Protein AF-A0A534SLR7-F1 (afdb_monomer)

Structure (mmCIF, N/CA/C/O backbone):
data_AF-A0A534SLR7-F1
#
_entry.id   AF-A0A534SLR7-F1
#
loop_
_atom_site.group_PDB
_atom_site.id
_atom_site.type_symbol
_atom_site.label_atom_id
_atom_site.label_alt_id
_atom_site.label_comp_id
_atom_site.label_asym_id
_atom_site.label_entity_id
_atom_site.label_seq_id
_atom_site.pdbx_PDB_ins_code
_atom_site.Cartn_x
_atom_site.Cartn_y
_atom_site.Cartn_z
_atom_site.occupancy
_atom_site.B_iso_or_equiv
_atom_site.auth_seq_id
_atom_site.auth_comp_id
_atom_site.auth_asym_id
_atom_site.auth_atom_id
_atom_site.pdbx_PDB_model_num
ATOM 1 N N . MET A 1 1 ? 15.114 -25.914 -29.945 1.00 40.50 1 MET A N 1
ATOM 2 C CA . MET A 1 1 ? 15.030 -25.584 -28.505 1.00 40.50 1 MET A CA 1
ATOM 3 C C . MET A 1 1 ? 13.654 -25.005 -28.256 1.00 40.50 1 MET A C 1
ATOM 5 O O . MET A 1 1 ? 13.306 -24.048 -28.933 1.00 40.50 1 MET A O 1
ATOM 9 N N . ALA A 1 2 ? 12.855 -25.637 -27.399 1.00 37.91 2 ALA A N 1
ATOM 10 C CA . ALA A 1 2 ? 11.508 -25.168 -27.084 1.00 37.91 2 ALA A CA 1
ATOM 11 C C . ALA A 1 2 ? 11.594 -23.876 -26.255 1.00 37.91 2 ALA A C 1
ATOM 13 O O . ALA A 1 2 ? 12.346 -23.839 -25.282 1.00 37.91 2 ALA A O 1
ATOM 14 N N . ALA A 1 3 ? 10.867 -22.833 -26.665 1.00 37.78 3 ALA A N 1
ATOM 15 C CA . ALA A 1 3 ? 10.713 -21.610 -25.885 1.00 37.78 3 ALA A CA 1
ATOM 16 C C . ALA A 1 3 ? 10.050 -21.957 -24.545 1.00 37.78 3 ALA A C 1
ATOM 18 O O . ALA A 1 3 ? 9.046 -22.676 -24.516 1.00 37.78 3 ALA A O 1
ATOM 19 N N . THR A 1 4 ? 10.633 -21.506 -23.437 1.00 44.62 4 THR A N 1
ATOM 20 C CA . THR A 1 4 ? 9.980 -21.633 -22.129 1.00 44.62 4 THR A CA 1
ATOM 21 C C . THR A 1 4 ? 8.912 -20.548 -21.980 1.00 44.62 4 THR A C 1
ATOM 23 O O . THR A 1 4 ? 8.995 -19.536 -22.671 1.00 44.62 4 THR A O 1
ATOM 26 N N . PRO A 1 5 ? 7.918 -20.701 -21.083 1.00 48.41 5 PRO A N 1
ATOM 27 C CA . PRO A 1 5 ? 6.890 -19.675 -20.857 1.00 48.41 5 PRO A CA 1
ATOM 28 C C . PRO A 1 5 ? 7.450 -18.294 -20.470 1.00 48.41 5 PRO A C 1
ATOM 30 O O . PRO A 1 5 ? 6.737 -17.299 -20.550 1.00 48.41 5 PRO A O 1
ATOM 33 N N . ASP A 1 6 ? 8.716 -18.249 -20.041 1.00 52.91 6 ASP A N 1
ATOM 34 C CA . ASP A 1 6 ? 9.431 -17.044 -19.619 1.00 52.91 6 ASP A CA 1
ATOM 35 C C . ASP A 1 6 ? 10.130 -16.312 -20.784 1.00 52.91 6 ASP A C 1
ATOM 37 O O . ASP A 1 6 ? 10.627 -15.199 -20.594 1.00 52.91 6 ASP A O 1
ATOM 41 N N . ASP A 1 7 ? 10.200 -16.927 -21.971 1.00 62.06 7 ASP A N 1
ATOM 42 C CA . ASP A 1 7 ? 10.784 -16.322 -23.167 1.00 62.06 7 ASP A CA 1
ATOM 43 C C . ASP A 1 7 ? 9.690 -15.571 -23.939 1.00 62.06 7 ASP A C 1
ATOM 45 O O . ASP A 1 7 ? 8.644 -16.134 -24.267 1.00 62.06 7 ASP A O 1
ATOM 49 N N . GLY A 1 8 ? 9.909 -14.293 -24.251 1.00 77.12 8 GLY A N 1
ATOM 50 C CA . GLY A 1 8 ? 8.864 -13.503 -24.899 1.00 77.12 8 GLY A CA 1
ATOM 51 C C . GLY A 1 8 ? 9.300 -12.134 -25.399 1.00 77.12 8 GLY A C 1
ATOM 52 O O . GLY A 1 8 ? 10.283 -11.551 -24.942 1.00 77.12 8 GLY A O 1
ATOM 53 N N . THR A 1 9 ? 8.540 -11.607 -26.355 1.00 80.44 9 THR A N 1
ATOM 54 C CA . THR A 1 9 ? 8.629 -10.212 -26.793 1.00 80.44 9 THR A CA 1
ATOM 55 C C . THR A 1 9 ? 8.008 -9.296 -25.746 1.00 80.44 9 THR A C 1
ATOM 57 O O . THR A 1 9 ? 6.889 -9.533 -25.291 1.00 80.44 9 THR A O 1
ATOM 60 N N . LEU A 1 10 ? 8.724 -8.238 -25.380 1.00 80.06 10 LEU A N 1
ATOM 61 C CA . LEU A 1 10 ? 8.237 -7.197 -24.484 1.00 80.06 10 LEU A CA 1
ATOM 62 C C . LEU A 1 10 ? 7.675 -6.030 -25.299 1.00 80.06 10 LEU A C 1
ATOM 64 O O . LEU A 1 10 ? 8.140 -5.750 -26.405 1.00 80.06 10 LEU A O 1
ATOM 68 N N . VAL A 1 11 ? 6.707 -5.313 -24.725 1.00 79.69 11 VAL A N 1
ATOM 69 C CA . VAL A 1 11 ? 6.267 -4.026 -25.276 1.00 79.69 11 VAL A CA 1
ATOM 70 C C . VAL A 1 11 ? 7.448 -3.059 -25.226 1.00 79.69 11 VAL A C 1
ATOM 72 O O . VAL A 1 11 ? 8.026 -2.834 -24.163 1.00 79.69 11 VAL A O 1
ATOM 75 N N . ALA A 1 12 ? 7.808 -2.504 -26.380 1.00 79.44 12 ALA A N 1
ATOM 76 C CA . ALA A 1 12 ? 8.915 -1.572 -26.534 1.00 79.44 12 ALA A CA 1
ATOM 77 C C . ALA A 1 12 ? 8.423 -0.256 -27.168 1.00 79.44 12 ALA A C 1
ATOM 79 O O . ALA A 1 12 ? 7.435 -0.270 -27.907 1.00 79.44 12 ALA A O 1
ATOM 80 N N . PRO A 1 13 ? 9.089 0.882 -26.897 1.00 79.56 13 PRO A N 1
ATOM 81 C CA . PRO A 1 13 ? 8.815 2.141 -27.589 1.00 79.56 13 PRO A CA 1
ATOM 82 C C . PRO A 1 13 ? 8.983 2.021 -29.111 1.00 79.56 13 PRO A C 1
ATOM 84 O O . PRO A 1 13 ? 9.680 1.133 -29.603 1.00 79.56 13 PRO A O 1
ATOM 87 N N . ALA A 1 14 ? 8.388 2.949 -29.865 1.00 82.75 14 ALA A N 1
ATOM 88 C CA . ALA A 1 14 ? 8.537 2.991 -31.319 1.00 82.75 14 ALA A CA 1
ATOM 89 C C . ALA A 1 14 ? 10.020 3.071 -31.734 1.00 82.75 14 ALA A C 1
ATOM 91 O O . ALA A 1 14 ? 10.789 3.846 -31.169 1.00 82.75 14 ALA A O 1
ATOM 92 N N . GLY A 1 15 ? 10.414 2.265 -32.724 1.00 81.81 15 GLY A N 1
ATOM 93 C CA . GLY A 1 15 ? 11.813 2.143 -33.152 1.00 81.81 15 GLY A CA 1
ATOM 94 C C . GLY A 1 15 ? 12.656 1.188 -32.299 1.00 81.81 15 GLY A C 1
ATOM 95 O O . GLY A 1 15 ? 13.830 0.997 -32.600 1.00 81.81 15 GLY A O 1
ATOM 96 N N . CYS A 1 16 ? 12.078 0.548 -31.280 1.00 86.06 16 CYS A N 1
ATOM 97 C CA . CYS A 1 16 ? 12.742 -0.468 -30.472 1.00 86.06 16 CYS A CA 1
ATOM 98 C C . CYS A 1 16 ? 12.017 -1.814 -30.568 1.00 86.06 16 CYS A C 1
ATOM 100 O O . CYS A 1 16 ? 10.798 -1.883 -30.704 1.00 86.06 16 CYS A O 1
ATOM 102 N N . SER A 1 17 ? 12.774 -2.897 -30.428 1.00 87.94 17 SER A N 1
ATOM 103 C CA . SER A 1 17 ? 12.250 -4.226 -30.128 1.00 87.94 17 SER A CA 1
ATOM 104 C C . SER A 1 17 ? 12.925 -4.747 -28.868 1.00 87.94 17 SER A C 1
ATOM 106 O O . SER A 1 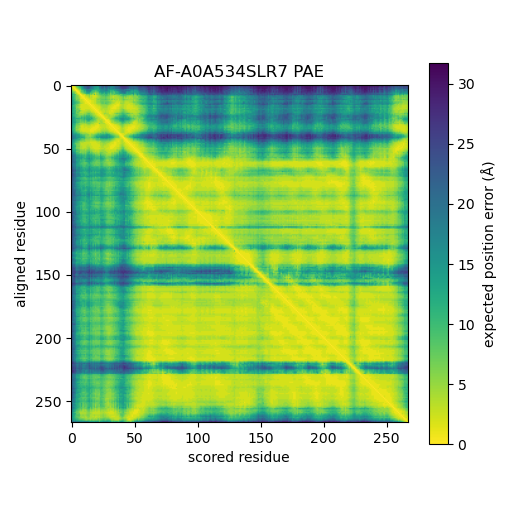17 ? 14.087 -4.435 -28.605 1.00 87.94 17 SER A O 1
ATOM 108 N N . ALA A 1 18 ? 12.185 -5.494 -28.056 1.00 88.94 18 ALA A N 1
ATOM 109 C CA . ALA A 1 18 ? 12.704 -6.041 -26.817 1.00 88.94 18 ALA A CA 1
ATOM 110 C C . ALA A 1 18 ? 12.272 -7.497 -26.657 1.00 88.94 18 ALA A C 1
ATOM 112 O O . ALA A 1 18 ? 11.108 -7.841 -26.862 1.00 88.94 18 ALA A O 1
ATOM 113 N N . THR A 1 19 ? 13.209 -8.350 -26.260 1.00 89.88 19 THR A N 1
ATOM 114 C CA . THR A 1 19 ? 12.952 -9.760 -25.948 1.00 89.88 19 THR A CA 1
ATOM 115 C C . THR A 1 19 ? 13.514 -10.090 -24.580 1.00 89.88 19 THR A C 1
ATOM 117 O O . THR A 1 19 ? 14.650 -9.719 -24.282 1.00 89.88 19 THR A O 1
ATOM 120 N N . ALA A 1 20 ? 12.757 -10.817 -23.770 1.00 88.50 20 ALA A N 1
ATOM 121 C CA . ALA A 1 20 ? 13.236 -11.417 -22.538 1.00 88.50 20 ALA A CA 1
ATOM 122 C C . ALA A 1 20 ? 13.510 -12.903 -22.764 1.00 88.50 20 ALA A C 1
ATOM 124 O O . ALA A 1 20 ? 12.743 -13.585 -23.442 1.00 88.50 20 ALA A O 1
ATOM 125 N N . ARG A 1 21 ? 14.601 -13.391 -22.178 1.00 87.94 21 ARG A N 1
ATOM 126 C CA . ARG A 1 21 ? 14.882 -14.819 -22.043 1.00 87.94 21 ARG A CA 1
ATOM 127 C C . ARG A 1 21 ? 15.467 -15.135 -20.681 1.00 87.94 21 ARG A C 1
ATOM 129 O O . ARG A 1 21 ? 16.023 -14.256 -20.012 1.00 87.94 21 ARG A O 1
ATOM 136 N N . ARG A 1 22 ? 15.425 -16.399 -20.276 1.00 84.00 22 ARG A N 1
ATOM 137 C CA . ARG A 1 22 ? 16.155 -16.834 -19.077 1.00 84.00 22 ARG A CA 1
ATOM 138 C C . ARG A 1 22 ? 17.680 -16.741 -19.316 1.00 84.00 22 ARG A C 1
ATOM 140 O O . ARG A 1 22 ? 18.168 -17.278 -20.312 1.00 84.00 22 ARG A O 1
ATOM 147 N N . PRO A 1 23 ? 18.458 -16.070 -18.443 1.00 81.94 23 PRO A N 1
ATOM 148 C CA . PRO A 1 23 ? 19.910 -16.029 -18.564 1.00 81.94 23 PRO A CA 1
ATOM 149 C C . PRO A 1 23 ? 20.526 -17.398 -18.227 1.00 81.94 23 PRO A C 1
ATOM 151 O O . PRO A 1 23 ? 19.944 -18.155 -17.445 1.00 81.94 23 PRO A O 1
ATOM 154 N N . PRO A 1 24 ? 21.726 -17.710 -18.748 1.00 77.94 24 PRO A N 1
ATOM 155 C CA . PRO A 1 24 ? 22.469 -18.897 -18.340 1.00 77.94 24 PRO A CA 1
ATOM 156 C C . PRO A 1 24 ? 22.809 -18.864 -16.840 1.00 77.94 24 PRO A C 1
ATOM 158 O O . PRO A 1 24 ? 23.102 -17.801 -16.288 1.00 77.94 24 PRO A O 1
ATOM 161 N N . GLY A 1 25 ? 22.837 -20.033 -16.197 1.00 77.31 25 GLY A N 1
ATOM 162 C CA . GLY A 1 25 ? 23.243 -20.195 -14.796 1.00 77.31 25 GLY A CA 1
ATOM 163 C C . GLY A 1 25 ? 22.112 -20.644 -13.869 1.00 77.31 25 GLY A C 1
ATOM 164 O O . GLY A 1 25 ? 21.071 -21.127 -14.311 1.00 77.31 25 GLY A O 1
ATOM 165 N N . ALA A 1 26 ? 22.343 -20.526 -12.558 1.00 73.50 26 ALA A N 1
ATOM 166 C CA . ALA A 1 26 ? 21.387 -20.962 -11.543 1.00 73.50 26 ALA A CA 1
ATOM 167 C C . ALA A 1 26 ? 20.058 -20.192 -11.641 1.00 73.50 26 ALA A C 1
ATOM 169 O O . ALA A 1 26 ? 20.047 -18.962 -11.732 1.00 73.50 26 ALA A O 1
ATOM 170 N N . ALA A 1 27 ? 18.941 -20.925 -11.551 1.00 67.94 27 ALA A N 1
ATOM 171 C CA . ALA A 1 27 ? 17.584 -20.373 -11.615 1.00 67.94 27 ALA A CA 1
ATOM 172 C C . ALA A 1 27 ? 17.254 -19.423 -10.446 1.00 67.94 27 ALA A C 1
ATOM 174 O O . ALA A 1 27 ? 16.318 -18.629 -10.530 1.00 67.94 27 ALA A O 1
ATOM 175 N N . THR A 1 28 ? 18.031 -19.491 -9.364 1.00 70.88 28 THR A N 1
ATOM 176 C CA . THR A 1 28 ? 17.901 -18.655 -8.174 1.00 70.88 28 THR A CA 1
ATOM 177 C C . THR A 1 28 ? 19.147 -17.779 -7.964 1.00 70.88 28 THR A C 1
ATOM 179 O O . THR A 1 28 ? 20.274 -18.259 -8.094 1.00 70.88 28 THR A O 1
ATOM 182 N N . PRO A 1 29 ? 18.975 -16.481 -7.642 1.00 70.31 29 PRO A N 1
ATOM 183 C CA . PRO A 1 29 ? 17.718 -15.732 -7.705 1.00 70.31 29 PRO A CA 1
ATOM 184 C C . PRO A 1 29 ? 17.203 -15.620 -9.148 1.00 70.31 29 PRO A C 1
ATOM 186 O O . PRO A 1 29 ? 18.000 -15.580 -10.092 1.00 70.31 29 PRO A O 1
ATOM 189 N N . ALA A 1 30 ? 15.875 -15.556 -9.292 1.00 77.06 30 ALA A N 1
ATOM 190 C CA . ALA A 1 30 ? 15.213 -15.419 -10.585 1.00 77.06 30 ALA A CA 1
ATOM 191 C C . ALA A 1 30 ? 15.703 -14.155 -11.303 1.00 77.06 30 ALA A C 1
ATOM 193 O O . ALA A 1 30 ? 15.690 -13.055 -10.738 1.00 77.06 30 ALA A O 1
ATOM 194 N N . ARG A 1 31 ? 16.154 -14.334 -12.544 1.00 84.25 31 ARG A N 1
ATOM 195 C CA . ARG A 1 31 ? 16.739 -13.296 -13.394 1.00 84.25 31 ARG A CA 1
ATOM 196 C C . ARG A 1 31 ? 16.220 -13.450 -14.819 1.00 84.25 31 ARG A C 1
ATOM 198 O O . ARG A 1 31 ? 15.913 -14.561 -15.244 1.00 84.25 31 ARG A O 1
ATOM 205 N N . LEU A 1 32 ? 16.165 -12.343 -15.544 1.00 86.25 32 LEU A N 1
ATOM 206 C CA . LEU A 1 32 ? 15.839 -12.276 -16.964 1.00 86.25 32 LEU A CA 1
ATOM 207 C C . LEU A 1 32 ? 16.965 -11.551 -17.694 1.00 86.25 32 LEU A C 1
ATOM 209 O O . LEU A 1 32 ? 17.473 -10.542 -17.208 1.00 86.25 32 LEU A O 1
ATOM 213 N N . LEU A 1 33 ? 17.354 -12.071 -18.852 1.00 88.06 33 LEU A N 1
ATOM 214 C CA . LEU A 1 33 ? 18.179 -11.359 -19.813 1.00 88.06 33 LEU A CA 1
ATOM 215 C C . LEU A 1 33 ? 17.244 -10.688 -20.808 1.00 88.06 33 LEU A C 1
ATOM 217 O O . LEU A 1 33 ? 16.545 -11.363 -21.561 1.00 88.06 33 LEU A O 1
ATOM 221 N N . VAL A 1 34 ? 17.233 -9.364 -20.789 1.00 89.62 34 VAL A N 1
ATOM 222 C CA . VAL A 1 34 ? 16.480 -8.548 -21.731 1.00 89.62 34 VAL A CA 1
ATOM 223 C C . VAL A 1 34 ? 17.440 -8.061 -22.802 1.00 89.62 34 VAL A C 1
ATOM 225 O O . VAL A 1 34 ? 18.435 -7.407 -22.499 1.00 89.62 34 VAL A O 1
ATOM 228 N N . THR A 1 35 ? 17.148 -8.386 -24.052 1.00 89.94 35 THR A N 1
ATOM 229 C CA . THR A 1 35 ? 17.812 -7.795 -25.212 1.00 89.94 35 THR A CA 1
ATOM 230 C C . THR A 1 35 ? 16.910 -6.703 -25.763 1.00 89.94 35 THR A C 1
ATOM 232 O O . THR A 1 35 ? 15.727 -6.955 -25.982 1.00 89.94 35 THR A O 1
ATOM 235 N N . VAL A 1 36 ? 17.462 -5.509 -25.967 1.00 89.06 36 VAL A N 1
ATOM 236 C CA . VAL A 1 36 ? 16.786 -4.388 -26.623 1.00 89.06 36 VAL A CA 1
ATOM 237 C C . VAL A 1 36 ? 17.569 -4.026 -27.875 1.00 89.06 36 VAL A C 1
ATOM 239 O O . VAL A 1 36 ? 18.741 -3.665 -27.782 1.00 89.06 36 VAL A O 1
ATOM 242 N N . ASP A 1 37 ? 16.915 -4.101 -29.026 1.00 89.00 37 ASP A N 1
ATOM 243 C CA . ASP A 1 37 ? 17.438 -3.620 -30.300 1.00 89.00 37 ASP A CA 1
ATOM 244 C C . ASP A 1 37 ? 16.705 -2.325 -30.658 1.00 89.00 37 ASP A C 1
ATOM 246 O O . ASP A 1 37 ? 15.487 -2.324 -30.848 1.00 89.00 37 ASP A O 1
ATOM 250 N N . ALA A 1 38 ? 17.440 -1.219 -30.731 1.00 86.31 38 ALA A N 1
ATOM 251 C CA . ALA A 1 38 ? 16.924 0.095 -31.089 1.00 86.31 38 ALA A CA 1
ATOM 252 C C . ALA A 1 38 ? 17.431 0.505 -32.477 1.00 86.31 38 ALA A C 1
ATOM 254 O O . ALA A 1 38 ? 18.630 0.454 -32.759 1.00 86.31 38 ALA A O 1
ATOM 255 N N . ALA A 1 39 ? 16.514 0.946 -33.332 1.00 81.50 39 ALA A N 1
ATOM 256 C CA . ALA A 1 39 ? 16.781 1.521 -34.639 1.00 81.50 39 ALA A CA 1
ATOM 257 C C . ALA A 1 39 ? 16.064 2.875 -34.740 1.00 81.50 39 ALA A C 1
ATOM 259 O O . ALA A 1 39 ? 14.854 2.941 -34.954 1.00 81.50 39 ALA A O 1
ATOM 260 N N . ALA A 1 40 ? 16.815 3.966 -34.579 1.00 72.31 40 ALA A N 1
ATOM 261 C CA . ALA A 1 40 ? 16.286 5.327 -34.631 1.00 72.31 40 ALA A CA 1
ATOM 262 C C . ALA A 1 40 ? 17.294 6.287 -35.280 1.00 72.31 40 ALA A C 1
ATOM 264 O O . ALA A 1 40 ? 18.502 6.131 -35.114 1.00 72.31 40 ALA A O 1
ATOM 265 N N . ALA A 1 41 ? 16.789 7.276 -36.028 1.00 65.75 41 ALA A N 1
ATOM 266 C CA . ALA A 1 41 ? 17.571 8.365 -36.635 1.00 65.75 41 ALA A CA 1
ATOM 267 C C . ALA A 1 41 ? 18.830 7.922 -37.424 1.00 65.75 41 ALA A C 1
ATOM 269 O O . ALA A 1 41 ? 19.848 8.606 -37.418 1.00 65.75 41 ALA A O 1
ATOM 270 N N . GLY A 1 42 ? 18.773 6.767 -38.099 1.00 70.62 42 GLY A N 1
ATOM 271 C CA . GLY A 1 42 ? 19.887 6.226 -38.893 1.00 70.62 42 GLY A CA 1
ATOM 272 C C . GLY A 1 42 ? 20.930 5.422 -38.103 1.00 70.62 42 GLY A C 1
ATOM 273 O O . GLY A 1 42 ? 21.832 4.854 -38.713 1.00 70.62 42 GLY A O 1
ATOM 274 N N . GLY A 1 43 ? 20.794 5.319 -36.777 1.00 74.75 43 GLY A N 1
ATOM 275 C CA . GLY A 1 43 ? 21.630 4.480 -35.918 1.00 74.75 43 GLY A CA 1
ATOM 276 C C . GLY A 1 43 ? 20.963 3.153 -35.550 1.00 74.75 43 GLY A C 1
ATOM 277 O O . GLY A 1 43 ? 19.736 3.055 -35.477 1.00 74.75 43 GLY A O 1
ATOM 278 N N . ARG A 1 44 ? 21.785 2.131 -35.291 1.00 84.81 44 ARG A N 1
ATOM 279 C CA . ARG A 1 44 ? 21.381 0.882 -34.631 1.00 84.81 44 ARG A CA 1
ATOM 280 C C . ARG A 1 44 ? 22.164 0.759 -33.333 1.00 84.81 44 ARG A C 1
ATOM 282 O O . ARG A 1 44 ? 23.330 1.129 -33.304 1.00 84.81 44 ARG A O 1
ATOM 289 N N . ARG A 1 45 ? 21.495 0.305 -32.280 1.00 87.31 45 ARG A N 1
ATOM 290 C CA . ARG A 1 45 ? 22.075 0.048 -30.962 1.00 87.31 45 ARG A CA 1
ATOM 291 C C . ARG A 1 45 ? 21.480 -1.234 -30.423 1.00 87.31 45 ARG A C 1
ATOM 293 O O . ARG A 1 45 ? 20.262 -1.413 -30.484 1.00 87.31 45 ARG A O 1
ATOM 300 N N . ARG A 1 46 ? 22.318 -2.074 -29.828 1.00 89.31 46 ARG A N 1
ATOM 301 C CA . ARG A 1 46 ? 21.863 -3.259 -29.107 1.00 89.31 46 ARG A CA 1
ATOM 302 C C . ARG A 1 46 ? 22.331 -3.227 -27.663 1.00 89.31 46 ARG A C 1
ATOM 304 O O . ARG A 1 46 ? 23.516 -3.068 -27.386 1.00 89.31 46 ARG A O 1
ATOM 311 N N . LEU A 1 47 ? 21.393 -3.426 -26.746 1.00 89.94 47 LEU A N 1
ATOM 312 C CA . LEU A 1 47 ? 21.649 -3.522 -25.315 1.00 89.94 47 LEU A CA 1
ATOM 313 C C . LEU A 1 47 ? 21.260 -4.907 -24.808 1.00 89.94 47 LEU A C 1
ATOM 315 O O . LEU A 1 47 ? 20.212 -5.447 -25.161 1.00 89.94 47 LEU A O 1
ATOM 319 N N . GLU A 1 48 ? 22.082 -5.456 -23.926 1.00 90.81 48 GLU A N 1
ATOM 320 C CA . GLU A 1 48 ? 21.737 -6.609 -23.104 1.00 90.81 48 GLU A CA 1
ATOM 321 C C . GLU A 1 48 ? 21.710 -6.196 -21.634 1.00 90.81 48 GLU A C 1
ATOM 323 O O . GLU A 1 48 ? 22.672 -5.646 -21.104 1.00 90.81 48 GLU A O 1
ATOM 328 N N . ALA A 1 49 ? 20.596 -6.462 -20.965 1.00 89.25 49 ALA A N 1
ATOM 329 C CA . ALA A 1 49 ? 20.361 -6.100 -19.579 1.00 89.25 49 ALA A CA 1
ATOM 330 C C . ALA A 1 49 ? 20.003 -7.338 -18.759 1.00 89.25 49 ALA A C 1
ATOM 332 O O . ALA A 1 49 ? 19.139 -8.124 -19.144 1.00 89.25 49 ALA A O 1
ATOM 333 N N . ILE A 1 50 ? 20.628 -7.493 -17.595 1.00 88.62 50 ILE A N 1
ATOM 334 C CA . ILE A 1 50 ? 20.220 -8.498 -16.615 1.00 88.62 50 ILE A CA 1
ATOM 335 C C . ILE A 1 50 ? 19.261 -7.827 -15.642 1.00 88.62 50 ILE A C 1
ATOM 337 O O . ILE A 1 50 ? 19.644 -6.927 -14.897 1.00 88.62 50 ILE A O 1
ATOM 341 N N . VAL A 1 51 ? 18.019 -8.294 -15.622 1.00 87.50 51 VAL A N 1
ATOM 342 C CA . VAL A 1 51 ? 16.983 -7.848 -14.692 1.00 87.50 51 VAL A CA 1
ATOM 343 C C . VAL A 1 51 ? 16.802 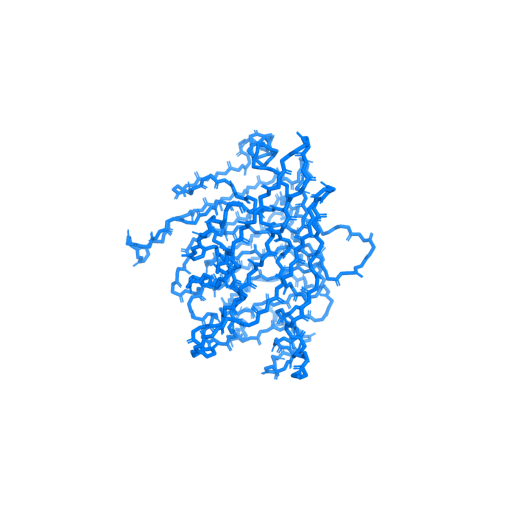-8.914 -13.620 1.00 87.50 51 VAL A C 1
ATOM 345 O O . VAL A 1 51 ? 16.543 -10.077 -13.919 1.00 87.50 51 VAL A O 1
ATOM 348 N N . GLY A 1 52 ? 16.958 -8.528 -12.359 1.00 85.00 52 GLY A N 1
ATOM 349 C CA . GLY A 1 52 ? 16.714 -9.378 -11.197 1.00 85.00 52 GLY A CA 1
ATOM 350 C C . GLY A 1 52 ? 15.566 -8.859 -10.347 1.00 85.00 52 GLY A C 1
ATOM 351 O O . GLY A 1 52 ? 14.782 -8.016 -10.776 1.00 85.00 52 GLY A O 1
ATOM 352 N N . ARG A 1 53 ? 15.479 -9.352 -9.113 1.00 83.62 53 ARG A N 1
ATOM 353 C CA . ARG A 1 53 ? 14.516 -8.890 -8.109 1.00 83.62 53 ARG A CA 1
ATOM 354 C C . ARG A 1 53 ? 15.243 -8.192 -6.964 1.00 83.62 53 ARG A C 1
ATOM 356 O O . ARG A 1 53 ? 16.321 -8.633 -6.567 1.00 83.62 53 ARG A O 1
ATOM 363 N N . SER A 1 54 ? 14.654 -7.119 -6.438 1.00 80.69 54 SER A N 1
ATOM 364 C CA . SER A 1 54 ? 15.143 -6.453 -5.231 1.00 80.69 54 SER A CA 1
ATOM 365 C C . SER A 1 54 ? 15.238 -7.449 -4.075 1.00 80.69 54 SER A C 1
ATOM 367 O O . SER A 1 54 ? 14.409 -8.351 -3.951 1.00 80.69 54 SER A O 1
ATOM 369 N N . ARG A 1 55 ? 16.246 -7.283 -3.211 1.00 76.06 55 ARG A N 1
ATOM 370 C CA . ARG A 1 55 ? 16.337 -8.069 -1.970 1.00 76.06 55 ARG A CA 1
ATOM 371 C C . ARG A 1 55 ? 15.245 -7.663 -0.984 1.00 76.06 55 ARG A C 1
ATOM 373 O O . ARG A 1 55 ? 14.625 -8.539 -0.393 1.00 76.06 55 ARG A O 1
ATOM 380 N N . ALA A 1 56 ? 15.004 -6.355 -0.867 1.00 75.81 56 ALA A N 1
ATOM 381 C CA . ALA A 1 56 ? 13.958 -5.806 -0.019 1.00 75.81 56 ALA A CA 1
ATOM 382 C C . ALA A 1 56 ? 12.570 -6.278 -0.499 1.00 75.81 56 ALA A C 1
ATOM 384 O O . ALA A 1 56 ? 12.291 -6.182 -1.707 1.00 75.81 56 ALA A O 1
ATOM 385 N N . PRO A 1 57 ? 11.736 -6.807 0.413 1.00 80.94 57 PRO A N 1
ATOM 386 C CA . PRO A 1 57 ? 10.371 -7.199 0.109 1.00 80.94 57 PRO A CA 1
ATOM 387 C C . PRO A 1 57 ? 9.472 -5.974 -0.099 1.00 80.94 57 PRO A C 1
ATOM 389 O O . PRO A 1 57 ? 9.644 -4.938 0.537 1.00 80.94 57 PRO A O 1
ATOM 392 N N . GLY A 1 58 ? 8.484 -6.102 -0.983 1.00 81.31 58 GLY A N 1
ATOM 393 C CA . GLY A 1 58 ? 7.447 -5.096 -1.182 1.00 81.31 58 GLY A CA 1
ATOM 394 C C . GLY A 1 58 ? 7.890 -3.831 -1.924 1.00 81.31 58 GLY A C 1
ATOM 395 O O . GLY A 1 58 ? 8.852 -3.801 -2.698 1.00 81.31 58 GLY A O 1
ATOM 396 N N . VAL A 1 59 ? 7.100 -2.778 -1.724 1.00 85.12 59 VAL A N 1
ATOM 397 C CA . VAL A 1 59 ? 7.359 -1.416 -2.194 1.00 85.12 59 VAL A CA 1
ATOM 398 C C . VAL A 1 59 ? 8.057 -0.660 -1.058 1.00 85.12 59 VAL A C 1
ATOM 400 O O . VAL A 1 59 ? 7.536 -0.691 0.051 1.00 85.12 59 VAL A O 1
ATOM 403 N N . PRO A 1 60 ? 9.193 0.024 -1.299 1.00 87.81 60 PRO A N 1
ATOM 404 C CA . PRO A 1 60 ? 9.917 0.761 -0.265 1.00 87.81 60 PRO A CA 1
ATOM 405 C C . PRO A 1 60 ? 9.241 2.108 0.069 1.00 87.81 60 PRO A C 1
ATOM 407 O O . PRO A 1 60 ? 9.868 3.162 -0.001 1.00 87.81 60 PRO A O 1
ATOM 410 N N . ALA A 1 61 ? 7.950 2.073 0.396 1.00 92.19 61 ALA A N 1
ATOM 411 C CA . ALA A 1 61 ? 7.171 3.223 0.835 1.00 92.19 61 ALA A CA 1
ATOM 412 C C . ALA A 1 61 ? 6.149 2.807 1.898 1.00 92.19 61 ALA A C 1
ATOM 414 O O . ALA A 1 61 ? 5.673 1.669 1.886 1.00 92.19 61 ALA A O 1
ATOM 415 N N . LEU A 1 62 ? 5.810 3.739 2.787 1.00 94.56 62 LEU A N 1
ATOM 416 C CA . LEU A 1 62 ? 4.827 3.536 3.852 1.00 94.56 62 LEU A CA 1
ATOM 417 C C . LEU A 1 62 ? 3.404 3.504 3.313 1.00 94.56 62 LEU A C 1
ATOM 419 O O . LEU A 1 62 ? 2.637 2.608 3.658 1.00 94.56 62 LEU A O 1
ATOM 423 N N . LEU A 1 63 ? 3.075 4.449 2.435 1.00 94.12 63 LEU A N 1
ATOM 424 C CA . LEU A 1 63 ? 1.825 4.476 1.694 1.00 94.12 63 LEU A CA 1
ATOM 425 C C . LEU A 1 63 ? 2.095 4.122 0.235 1.00 94.12 63 LEU A C 1
ATOM 427 O O . LEU A 1 63 ? 2.929 4.739 -0.430 1.00 94.12 63 LEU A O 1
ATOM 431 N N . TRP A 1 64 ? 1.365 3.146 -0.289 1.00 92.81 64 TRP A N 1
ATOM 432 C CA . TRP A 1 64 ? 1.340 2.878 -1.719 1.00 92.81 64 TRP A CA 1
ATOM 433 C C . TRP A 1 64 ? -0.068 3.073 -2.275 1.00 92.81 64 TRP A C 1
ATOM 435 O O . TRP A 1 64 ? -1.023 2.528 -1.725 1.00 92.81 64 TRP A O 1
ATOM 445 N N . LEU A 1 65 ? -0.181 3.816 -3.378 1.00 90.06 65 LEU A N 1
ATOM 446 C CA . LEU A 1 65 ? -1.434 4.099 -4.070 1.00 90.06 65 LEU A CA 1
ATOM 447 C C . LEU A 1 65 ? -1.407 3.526 -5.492 1.00 90.06 65 LEU A C 1
ATOM 449 O O . LEU A 1 65 ? -0.468 3.741 -6.256 1.00 90.06 65 LEU A O 1
ATOM 453 N N . GLY A 1 66 ? -2.473 2.826 -5.877 1.00 85.50 66 GLY A N 1
ATOM 454 C CA . GLY A 1 66 ? -2.637 2.234 -7.208 1.00 85.50 66 GLY A CA 1
ATOM 455 C C . GLY A 1 66 ? -3.014 3.201 -8.314 1.00 85.50 66 GLY A C 1
ATOM 456 O O . GLY A 1 66 ? -3.050 2.797 -9.472 1.00 85.50 66 GLY A O 1
ATOM 457 N N . GLY A 1 67 ? -3.255 4.459 -7.971 1.00 81.38 67 GLY A N 1
ATOM 458 C CA . GLY A 1 67 ? -3.511 5.552 -8.895 1.00 81.38 67 GLY A CA 1
ATOM 459 C C . GLY A 1 67 ? -2.932 6.853 -8.351 1.00 81.38 67 GLY A C 1
ATOM 460 O O . GLY A 1 67 ? -2.342 6.875 -7.269 1.00 81.38 67 GLY A O 1
ATOM 461 N N . ALA A 1 68 ? -3.097 7.933 -9.111 1.00 79.81 68 ALA A N 1
ATOM 462 C CA . ALA A 1 68 ? -2.784 9.264 -8.612 1.00 79.81 68 ALA A CA 1
ATOM 463 C C . ALA A 1 68 ? -3.751 9.624 -7.466 1.00 79.81 68 ALA A C 1
ATOM 465 O O . ALA A 1 68 ? -4.955 9.382 -7.609 1.00 79.81 68 ALA A O 1
ATOM 466 N N . PRO A 1 69 ? -3.258 10.172 -6.342 1.00 81.69 69 PRO A N 1
ATOM 467 C CA . PRO A 1 69 ? -4.133 10.663 -5.287 1.00 81.69 69 PRO A CA 1
ATOM 468 C C . PRO A 1 69 ? -4.978 11.842 -5.788 1.00 81.69 69 PRO A C 1
ATOM 470 O O . PRO A 1 69 ? -4.523 12.650 -6.598 1.00 81.69 69 PRO A O 1
ATOM 473 N N . ALA A 1 70 ? -6.216 11.936 -5.302 1.00 84.88 70 ALA A N 1
ATOM 474 C CA . ALA A 1 70 ? -7.081 13.081 -5.562 1.00 84.88 70 ALA A CA 1
ATOM 475 C C . ALA A 1 70 ? -6.827 14.184 -4.523 1.00 84.88 70 ALA A C 1
ATOM 477 O O . ALA A 1 70 ? -6.584 13.898 -3.350 1.00 84.88 70 ALA A O 1
ATOM 478 N N . ALA A 1 71 ? -6.895 15.442 -4.960 1.00 86.44 71 ALA A N 1
ATOM 479 C CA . ALA A 1 71 ? -6.730 16.595 -4.080 1.00 86.44 71 ALA A CA 1
ATOM 480 C C . ALA A 1 71 ? -7.903 16.735 -3.097 1.00 86.44 71 ALA A C 1
ATOM 482 O O . ALA A 1 71 ? -9.050 16.454 -3.456 1.00 86.44 71 ALA A O 1
ATOM 483 N N . GLY A 1 72 ? -7.613 17.223 -1.890 1.00 86.62 72 GLY A N 1
ATOM 484 C CA . GLY A 1 72 ? -8.613 17.502 -0.858 1.00 86.62 72 GLY A CA 1
ATOM 485 C C . GLY A 1 72 ? -9.192 16.234 -0.240 1.00 86.62 72 GLY A C 1
ATOM 486 O O . GLY A 1 72 ? -10.350 16.217 0.174 1.00 86.62 72 GLY A O 1
ATOM 487 N N . THR A 1 73 ? -8.414 15.153 -0.234 1.00 90.75 73 THR A N 1
ATOM 488 C CA . THR A 1 73 ? -8.834 13.869 0.334 1.00 90.75 73 THR A CA 1
ATOM 489 C C . THR A 1 73 ? -8.435 13.705 1.797 1.00 90.75 73 THR A C 1
ATOM 491 O O . THR A 1 73 ? -8.952 12.805 2.466 1.00 90.75 73 THR A O 1
ATOM 494 N N . ILE A 1 74 ? -7.553 14.567 2.311 1.00 94.81 74 ILE A N 1
ATOM 495 C CA . ILE A 1 74 ? -7.110 14.573 3.703 1.00 94.81 74 ILE A CA 1
ATOM 496 C C . ILE A 1 74 ? -7.667 15.830 4.387 1.00 94.81 74 ILE A C 1
ATOM 498 O O . ILE A 1 74 ? -7.060 16.894 4.362 1.00 94.81 74 ILE A O 1
ATOM 502 N N . ALA A 1 75 ? -8.837 15.709 5.014 1.00 94.81 75 ALA A N 1
ATOM 503 C CA . ALA A 1 75 ? -9.423 16.770 5.840 1.00 94.81 75 ALA A CA 1
ATOM 504 C C . ALA A 1 75 ? -8.983 16.682 7.316 1.00 94.81 75 ALA A C 1
ATOM 506 O O . ALA A 1 75 ? -9.004 17.674 8.045 1.00 94.81 75 ALA A O 1
ATOM 507 N N . GLY A 1 76 ? -8.596 15.486 7.761 1.00 96.44 76 GLY A N 1
ATOM 508 C CA . GLY A 1 76 ? -8.100 15.181 9.097 1.00 96.44 76 GLY A CA 1
ATOM 509 C C . GLY A 1 76 ? -6.580 15.310 9.200 1.00 96.44 76 GLY A C 1
ATOM 510 O O . GLY A 1 76 ? -6.005 16.332 8.829 1.00 96.44 76 GLY A O 1
ATOM 511 N N . THR A 1 77 ? -5.912 14.284 9.730 1.00 97.56 77 THR A N 1
ATOM 512 C CA . THR A 1 77 ? -4.445 14.257 9.864 1.00 97.56 77 THR A CA 1
ATOM 513 C C . THR A 1 77 ? -3.859 12.973 9.295 1.00 97.56 77 THR A C 1
ATOM 515 O O . THR A 1 77 ? -4.297 11.878 9.647 1.00 97.56 77 THR A O 1
ATOM 518 N N . LEU A 1 78 ? -2.826 13.115 8.471 1.00 97.38 78 LEU A N 1
ATOM 519 C CA . LEU A 1 78 ? -1.975 12.043 7.974 1.00 97.38 78 LEU A CA 1
ATOM 520 C C . LEU A 1 78 ? -0.547 12.269 8.479 1.00 97.38 78 LEU A C 1
ATOM 522 O O . LEU A 1 78 ? 0.107 13.231 8.098 1.00 97.38 78 LEU A O 1
ATOM 526 N N . ASP A 1 79 ? -0.062 11.368 9.320 1.00 97.44 79 ASP A N 1
ATOM 527 C CA . ASP A 1 79 ? 1.295 11.387 9.861 1.00 97.44 79 ASP A CA 1
ATOM 528 C C . ASP A 1 79 ? 2.083 10.183 9.336 1.00 97.44 79 ASP A C 1
ATOM 530 O O . ASP A 1 79 ? 1.617 9.042 9.414 1.00 97.44 79 ASP A O 1
ATOM 534 N N . VAL A 1 80 ? 3.255 10.430 8.757 1.00 96.62 80 VAL A N 1
ATOM 535 C CA . VAL A 1 80 ? 4.051 9.430 8.040 1.00 96.62 80 VAL A CA 1
ATOM 536 C C . VAL A 1 80 ? 5.507 9.501 8.494 1.00 96.62 80 VAL A C 1
ATOM 538 O O . VAL A 1 80 ? 6.242 10.419 8.140 1.00 96.62 80 VAL A O 1
ATOM 541 N N . ASP A 1 81 ? 5.945 8.499 9.250 1.00 96.81 81 ASP A N 1
ATOM 542 C CA . ASP A 1 81 ? 7.289 8.401 9.822 1.00 96.81 81 ASP A CA 1
ATOM 543 C C . ASP A 1 81 ? 8.094 7.296 9.132 1.00 96.81 81 ASP A C 1
ATOM 545 O O . ASP A 1 81 ? 7.910 6.099 9.382 1.00 96.81 81 ASP A O 1
ATOM 549 N N . GLY A 1 82 ? 8.991 7.726 8.247 1.00 95.12 82 GLY A N 1
ATOM 550 C CA . GLY A 1 82 ? 9.905 6.898 7.465 1.00 95.12 82 GLY A CA 1
ATOM 551 C C . GLY A 1 82 ? 11.097 6.372 8.245 1.00 95.12 82 GLY A C 1
ATOM 552 O O . GLY A 1 82 ? 12.004 5.847 7.614 1.00 95.12 82 GLY A O 1
ATOM 553 N N . THR A 1 83 ? 11.143 6.525 9.568 1.00 94.69 83 THR A N 1
ATOM 554 C CA . THR A 1 83 ? 12.227 5.994 10.396 1.00 94.69 83 THR A CA 1
ATOM 555 C C . THR A 1 83 ? 11.767 4.778 11.185 1.00 94.69 83 THR A C 1
ATOM 557 O O . THR A 1 83 ? 10.651 4.725 11.701 1.00 94.69 83 THR A O 1
ATOM 560 N N . ASP A 1 84 ? 12.632 3.769 11.279 1.00 93.00 84 ASP A N 1
ATOM 561 C CA . ASP A 1 84 ? 12.374 2.627 12.149 1.00 93.00 84 ASP A CA 1
ATOM 562 C C . ASP A 1 84 ? 12.879 2.941 13.560 1.00 93.00 84 ASP A C 1
ATOM 564 O O . ASP A 1 84 ? 14.083 2.982 13.819 1.00 93.00 84 ASP A O 1
ATOM 568 N N . ALA A 1 85 ? 11.945 3.154 14.487 1.00 90.50 85 ALA A N 1
ATOM 569 C CA . ALA A 1 85 ? 12.272 3.462 15.876 1.00 90.50 85 ALA A CA 1
ATOM 570 C C . ALA A 1 85 ? 12.993 2.309 16.605 1.00 90.50 85 ALA A C 1
ATOM 572 O O . ALA A 1 85 ? 13.652 2.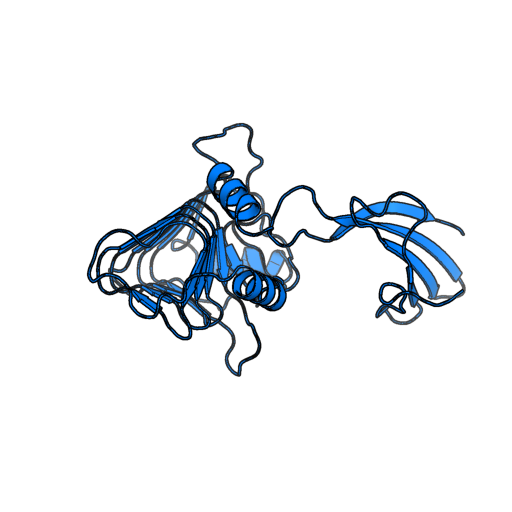550 17.617 1.00 90.50 85 ALA A O 1
ATOM 573 N N . ALA A 1 86 ? 12.862 1.070 16.120 1.00 92.69 86 ALA A N 1
ATOM 574 C CA . ALA A 1 86 ? 13.494 -0.115 16.695 1.00 92.69 86 ALA A CA 1
ATOM 575 C C . ALA A 1 86 ? 14.815 -0.496 15.998 1.00 92.69 86 ALA A C 1
ATOM 577 O O . ALA A 1 86 ? 15.620 -1.218 16.587 1.00 92.69 86 ALA A O 1
ATOM 578 N N . ASP A 1 87 ? 15.059 -0.016 14.773 1.00 89.50 87 ASP A N 1
ATOM 579 C CA . ASP A 1 87 ? 16.283 -0.261 14.002 1.00 89.50 87 ASP A CA 1
ATOM 580 C C . ASP A 1 87 ? 16.796 1.027 13.340 1.00 89.50 87 ASP A C 1
ATOM 582 O O . ASP A 1 87 ? 16.511 1.315 12.179 1.00 89.50 87 ASP A O 1
ATOM 586 N N . ALA A 1 88 ? 17.653 1.766 14.049 1.00 87.81 88 ALA A N 1
ATOM 587 C CA . ALA A 1 88 ? 18.278 2.984 13.529 1.00 87.81 88 ALA A CA 1
ATOM 588 C C . ALA A 1 88 ? 19.187 2.753 12.300 1.00 87.81 88 ALA A C 1
ATOM 590 O O . ALA A 1 88 ? 19.616 3.718 11.668 1.00 87.81 88 ALA A O 1
ATOM 591 N N . THR A 1 89 ? 19.513 1.498 11.961 1.00 88.38 89 THR A N 1
ATOM 592 C CA . THR A 1 89 ? 20.292 1.159 10.758 1.00 88.38 89 THR A CA 1
ATOM 593 C C . THR A 1 89 ? 19.413 0.874 9.543 1.00 88.38 89 THR A C 1
ATOM 595 O O . THR A 1 89 ? 19.929 0.756 8.426 1.00 88.38 89 THR A O 1
ATOM 598 N N . ALA A 1 90 ? 18.096 0.752 9.731 1.00 88.00 90 ALA A N 1
ATOM 599 C CA . ALA A 1 90 ? 17.169 0.558 8.633 1.00 88.00 90 ALA A CA 1
ATOM 600 C C . ALA A 1 90 ? 17.180 1.787 7.717 1.00 88.00 90 ALA A C 1
ATOM 602 O O . ALA A 1 90 ? 17.090 2.928 8.164 1.00 88.00 90 ALA A O 1
ATOM 603 N N . ALA A 1 91 ? 17.267 1.546 6.408 1.00 89.88 91 ALA A N 1
ATOM 604 C CA . ALA A 1 91 ? 17.086 2.613 5.436 1.00 89.88 91 ALA A CA 1
ATOM 605 C C . ALA A 1 91 ? 15.667 3.181 5.562 1.00 89.88 91 ALA A C 1
ATOM 607 O O . ALA A 1 91 ? 14.705 2.415 5.687 1.00 89.88 91 ALA A O 1
ATOM 608 N N . ALA A 1 92 ? 15.562 4.506 5.502 1.00 92.38 92 ALA A N 1
ATOM 609 C CA . ALA A 1 92 ? 14.282 5.187 5.554 1.00 92.38 92 ALA A CA 1
ATOM 610 C C . ALA A 1 92 ? 13.401 4.826 4.350 1.00 92.38 92 ALA A C 1
ATOM 612 O O . ALA A 1 92 ? 13.877 4.764 3.209 1.00 92.38 92 ALA A O 1
ATOM 613 N N . LEU A 1 93 ? 12.112 4.608 4.601 1.00 93.44 93 LEU A N 1
ATOM 614 C CA . LEU A 1 93 ? 11.117 4.407 3.549 1.00 93.44 93 LEU A CA 1
ATOM 615 C C . LEU A 1 93 ? 10.637 5.741 2.965 1.00 93.44 93 LEU A C 1
ATOM 617 O O . LEU A 1 93 ? 10.682 6.791 3.610 1.00 93.44 93 LEU A O 1
ATOM 621 N N . ALA A 1 94 ? 10.156 5.703 1.720 1.00 93.31 94 ALA A N 1
ATOM 622 C CA . ALA A 1 94 ? 9.459 6.850 1.154 1.00 93.31 94 ALA A CA 1
ATOM 623 C C . ALA A 1 94 ? 8.114 7.047 1.855 1.00 93.31 94 ALA A C 1
ATOM 625 O O . ALA A 1 94 ? 7.467 6.075 2.255 1.00 93.31 94 ALA A O 1
ATOM 626 N N . ALA A 1 95 ? 7.658 8.296 1.946 1.00 92.62 95 ALA A N 1
ATOM 627 C CA . ALA A 1 95 ? 6.324 8.577 2.467 1.00 92.62 95 ALA A CA 1
ATOM 628 C C . ALA A 1 95 ? 5.249 7.903 1.597 1.00 92.62 95 ALA A C 1
ATOM 630 O O . ALA A 1 95 ? 4.374 7.193 2.092 1.00 92.62 95 ALA A O 1
ATOM 631 N N . LEU A 1 96 ? 5.371 8.090 0.280 1.00 92.00 96 LEU A N 1
ATOM 632 C CA . LEU A 1 96 ? 4.374 7.712 -0.708 1.00 92.00 96 LEU A CA 1
ATOM 633 C C . LEU A 1 96 ? 5.017 7.091 -1.952 1.00 92.00 96 LEU A C 1
ATOM 635 O O . LEU A 1 96 ? 6.085 7.504 -2.411 1.00 92.00 96 LEU A O 1
ATOM 639 N N . ALA A 1 97 ? 4.320 6.124 -2.538 1.00 90.62 97 ALA A N 1
ATOM 640 C CA . ALA A 1 97 ? 4.624 5.576 -3.845 1.00 90.62 97 ALA A CA 1
ATOM 641 C C . ALA A 1 97 ? 3.354 5.371 -4.675 1.00 90.62 97 ALA A C 1
ATOM 643 O O . ALA A 1 97 ? 2.371 4.827 -4.181 1.00 90.62 97 ALA A O 1
ATOM 644 N N . ALA A 1 98 ? 3.387 5.756 -5.949 1.00 89.50 98 ALA A N 1
ATOM 645 C CA . ALA A 1 98 ? 2.243 5.650 -6.856 1.00 89.50 98 ALA A CA 1
ATOM 646 C C . ALA A 1 98 ? 2.710 5.553 -8.321 1.00 89.50 98 ALA A C 1
ATOM 648 O O . ALA A 1 98 ? 3.877 5.844 -8.601 1.00 89.50 98 ALA A O 1
ATOM 649 N N . PRO A 1 99 ? 1.840 5.175 -9.279 1.00 85.19 99 PRO A N 1
ATOM 650 C CA . PRO A 1 99 ? 2.196 5.159 -10.701 1.00 85.19 99 PRO A CA 1
ATOM 651 C C . PRO A 1 99 ? 2.344 6.556 -11.324 1.00 85.19 99 PRO A C 1
ATOM 653 O O . PRO A 1 99 ? 2.772 6.650 -12.471 1.00 85.19 99 PRO A O 1
ATOM 656 N N . ALA A 1 100 ? 2.000 7.622 -10.596 1.00 84.44 100 ALA A N 1
ATOM 657 C CA . ALA A 1 100 ? 2.231 8.997 -11.026 1.00 84.44 100 ALA A CA 1
ATOM 658 C C . ALA A 1 100 ? 3.727 9.369 -11.004 1.00 84.44 100 ALA A C 1
ATOM 660 O O . ALA A 1 100 ? 4.557 8.711 -10.359 1.00 84.44 100 ALA A O 1
ATOM 661 N N . ASP A 1 101 ? 4.075 10.437 -11.719 1.00 85.06 101 ASP A N 1
ATOM 662 C CA . ASP A 1 101 ? 5.415 11.010 -11.652 1.00 85.06 101 ASP A CA 1
ATOM 663 C C . ASP A 1 101 ? 5.673 11.630 -10.261 1.00 85.06 101 ASP A C 1
ATOM 665 O O . ASP A 1 101 ? 4.730 12.079 -9.603 1.00 85.06 101 ASP A O 1
ATOM 669 N N . PRO A 1 102 ? 6.931 11.668 -9.784 1.00 86.00 102 PRO A N 1
ATOM 670 C CA . PRO A 1 102 ? 7.225 12.126 -8.428 1.00 86.00 102 PRO A CA 1
ATOM 671 C C . PRO A 1 102 ? 6.866 13.596 -8.191 1.00 86.00 102 PRO A C 1
ATOM 673 O O . PRO A 1 102 ? 6.442 13.932 -7.093 1.00 86.00 102 PRO A O 1
ATOM 676 N N . VAL A 1 103 ? 6.952 14.453 -9.216 1.00 87.81 103 VAL A N 1
ATOM 677 C CA . VAL A 1 103 ? 6.640 15.887 -9.093 1.00 87.81 103 VAL A CA 1
ATOM 678 C C . VAL A 1 103 ? 5.156 16.092 -8.796 1.00 87.81 103 VAL A C 1
ATOM 680 O O . VAL A 1 103 ? 4.807 16.904 -7.943 1.00 87.81 103 VAL A O 1
ATOM 683 N N . SER A 1 104 ? 4.278 15.322 -9.438 1.00 88.75 104 SER A N 1
ATOM 684 C CA . SER A 1 104 ? 2.846 15.322 -9.126 1.00 88.75 104 SER A CA 1
ATOM 685 C C . SER A 1 104 ? 2.553 14.827 -7.705 1.00 88.75 104 SER A C 1
ATOM 687 O O . SER A 1 104 ? 1.629 15.322 -7.062 1.00 88.75 104 SER A O 1
ATOM 689 N N . LEU A 1 105 ? 3.335 13.871 -7.193 1.00 89.44 105 LEU A N 1
ATOM 690 C CA . LEU A 1 105 ? 3.194 13.377 -5.817 1.00 89.44 105 LEU A CA 1
ATOM 691 C C . LEU A 1 105 ? 3.670 14.403 -4.787 1.00 89.44 105 LEU A C 1
ATOM 693 O O . LEU A 1 105 ? 2.992 14.606 -3.782 1.00 89.44 105 LEU A O 1
ATOM 697 N N . ASP A 1 106 ? 4.781 15.082 -5.063 1.00 89.31 106 ASP A N 1
ATOM 698 C CA . ASP A 1 106 ? 5.269 16.198 -4.253 1.00 89.31 106 ASP A CA 1
ATOM 699 C C . ASP A 1 106 ? 4.255 17.349 -4.238 1.00 89.31 106 ASP A C 1
ATOM 701 O O . ASP A 1 106 ? 3.939 17.892 -3.180 1.00 89.31 106 ASP A O 1
ATOM 705 N N . ALA A 1 107 ? 3.690 17.691 -5.400 1.00 90.00 107 ALA A N 1
ATOM 706 C CA . ALA A 1 107 ? 2.662 18.721 -5.518 1.00 90.00 107 ALA A CA 1
ATOM 707 C C . ALA A 1 107 ? 1.383 18.354 -4.754 1.00 90.00 107 ALA A C 1
ATOM 709 O O . ALA A 1 107 ? 0.784 19.222 -4.122 1.00 90.00 107 ALA A O 1
ATOM 710 N N . TRP A 1 108 ? 0.978 17.080 -4.776 1.00 91.31 108 TRP A N 1
ATOM 711 C CA . TRP A 1 108 ? -0.154 16.606 -3.983 1.00 91.31 108 TRP A CA 1
ATOM 712 C C . TRP A 1 108 ? 0.121 16.732 -2.481 1.00 91.31 108 TRP A C 1
ATOM 714 O O . TRP A 1 108 ? -0.676 17.348 -1.779 1.00 91.31 108 TRP A O 1
ATOM 724 N N . LEU A 1 109 ? 1.268 16.237 -1.998 1.00 90.06 109 LEU A N 1
ATOM 725 C CA . LEU A 1 109 ? 1.658 16.361 -0.586 1.00 90.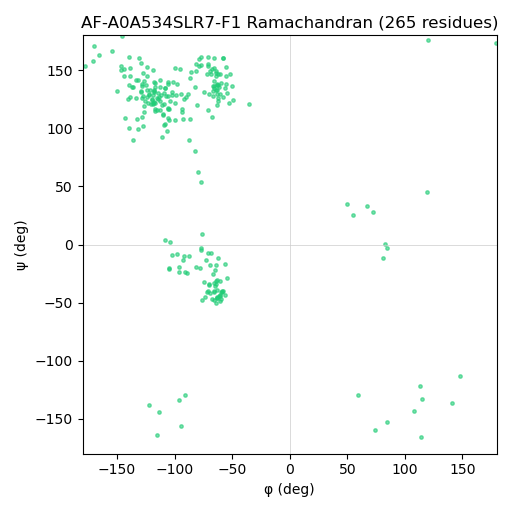06 109 LEU A CA 1
ATOM 726 C C . LEU A 1 109 ? 1.688 17.826 -0.133 1.00 90.06 109 LEU A C 1
ATOM 728 O O . LEU A 1 109 ? 1.174 18.154 0.933 1.00 90.06 109 LEU A O 1
ATOM 732 N N . ALA A 1 110 ? 2.245 18.716 -0.959 1.00 89.38 110 ALA A N 1
ATOM 733 C CA . ALA A 1 110 ? 2.256 20.149 -0.686 1.00 89.38 110 ALA A CA 1
ATOM 734 C C . ALA A 1 110 ? 0.842 20.759 -0.685 1.00 89.38 110 ALA A C 1
ATOM 736 O O . ALA A 1 110 ? 0.563 21.657 0.109 1.00 89.38 110 ALA A O 1
ATOM 737 N N . GLY A 1 111 ? -0.045 20.273 -1.558 1.00 90.69 111 GLY A N 1
ATOM 738 C CA . GLY A 1 111 ? -1.431 20.719 -1.680 1.00 90.69 111 GLY A CA 1
ATOM 739 C C . GLY A 1 111 ? -2.326 20.322 -0.503 1.00 90.69 111 GLY A C 1
ATOM 740 O O . GLY A 1 111 ? -3.191 21.108 -0.125 1.00 90.69 111 GLY A O 1
ATOM 741 N N . GLU A 1 112 ? -2.098 19.159 0.116 1.00 92.00 112 GLU A N 1
ATOM 742 C CA . GLU A 1 112 ? -2.784 18.765 1.362 1.00 92.00 112 GLU A CA 1
ATOM 743 C C . GLU A 1 112 ? -2.272 19.570 2.583 1.00 92.00 112 GLU A C 1
ATOM 745 O O . GLU A 1 112 ? -2.912 19.614 3.635 1.00 92.00 112 GLU A O 1
ATOM 750 N N . GLY A 1 113 ? -1.143 20.274 2.443 1.00 86.31 113 GLY A N 1
ATOM 751 C CA . GLY A 1 113 ? -0.701 21.314 3.368 1.00 86.31 113 GLY A CA 1
ATOM 752 C C . GLY A 1 113 ? -0.512 20.822 4.805 1.00 86.31 113 GLY A C 1
ATOM 753 O O . GLY A 1 113 ? 0.169 19.832 5.058 1.00 86.31 113 GLY A O 1
ATOM 754 N N . SER A 1 114 ? -1.111 21.527 5.771 1.00 90.44 114 SER A N 1
ATOM 755 C CA . SER A 1 114 ? -0.969 21.231 7.206 1.00 90.44 114 SER A CA 1
ATOM 756 C C . SER A 1 114 ? -1.625 19.924 7.658 1.00 90.44 114 SER A C 1
ATOM 758 O O . SER A 1 114 ? -1.466 19.544 8.817 1.00 90.44 114 SER A O 1
ATOM 760 N N . HIS A 1 115 ? -2.379 19.253 6.785 1.00 95.44 115 HIS A N 1
ATOM 761 C CA . HIS A 1 115 ? -3.007 17.973 7.100 1.00 95.44 115 HIS A CA 1
ATOM 762 C C . HIS A 1 115 ? -2.022 16.803 7.041 1.00 95.44 115 HIS A C 1
ATOM 764 O O . HIS A 1 115 ? -2.288 15.761 7.641 1.00 95.44 115 HIS A O 1
ATOM 770 N N . VAL A 1 116 ? -0.887 16.967 6.350 1.00 94.62 116 VAL A N 1
ATOM 771 C CA . VAL A 1 116 ? 0.113 15.914 6.165 1.00 94.62 116 VAL A CA 1
ATOM 772 C C . VAL A 1 116 ? 1.418 16.284 6.861 1.00 94.62 116 VAL A C 1
ATOM 774 O O . VAL A 1 116 ? 2.015 17.323 6.591 1.00 94.62 116 VAL A O 1
ATOM 777 N N . ALA A 1 117 ? 1.893 15.397 7.729 1.00 94.88 117 ALA A N 1
ATOM 778 C CA . ALA A 1 117 ? 3.209 15.469 8.344 1.00 94.88 117 ALA A CA 1
ATOM 779 C C . ALA A 1 117 ? 4.062 14.284 7.874 1.00 94.88 117 ALA A C 1
ATOM 781 O O . ALA A 1 117 ? 3.627 13.134 7.908 1.00 94.88 117 ALA A O 1
ATOM 782 N N . THR A 1 118 ? 5.282 14.566 7.419 1.00 93.88 118 THR A N 1
ATOM 783 C CA . THR A 1 118 ? 6.253 13.543 7.011 1.00 93.88 118 THR A CA 1
ATOM 784 C C . THR A 1 118 ? 7.535 13.690 7.819 1.00 93.88 118 THR A C 1
ATOM 786 O O . THR A 1 118 ? 8.118 14.776 7.863 1.00 93.88 118 THR A O 1
ATOM 789 N N . HIS A 1 119 ? 8.012 12.599 8.411 1.00 94.62 119 HIS A N 1
ATOM 790 C CA . HIS A 1 119 ? 9.179 12.582 9.287 1.00 94.62 119 HIS A CA 1
ATOM 791 C C . HIS A 1 119 ? 10.204 11.565 8.802 1.00 94.62 119 HIS A C 1
ATOM 793 O O . HIS A 1 119 ? 9.895 10.388 8.646 1.00 94.62 119 HIS A O 1
ATOM 799 N N . GLY A 1 120 ? 11.433 12.024 8.545 1.00 92.19 120 GLY A N 1
ATOM 800 C CA . GLY A 1 120 ? 12.557 11.156 8.180 1.00 92.19 120 GLY A CA 1
ATOM 801 C C . GLY A 1 120 ? 12.302 10.238 6.980 1.00 92.19 120 GLY A C 1
ATOM 802 O O . GLY A 1 120 ? 12.929 9.192 6.874 1.00 92.19 120 GLY A O 1
ATOM 803 N N . THR A 1 121 ? 11.388 10.615 6.086 1.00 93.38 121 THR A N 1
ATOM 804 C CA . THR A 1 121 ? 11.078 9.884 4.856 1.00 93.38 121 THR A CA 1
ATOM 805 C C . THR A 1 121 ? 12.017 10.292 3.729 1.00 93.38 121 THR A C 1
ATOM 807 O O . THR A 1 121 ? 12.398 11.460 3.625 1.00 93.38 121 THR A O 1
ATOM 810 N N . VAL A 1 122 ? 12.322 9.368 2.818 1.00 93.50 122 VAL A N 1
ATOM 811 C CA . VAL A 1 122 ? 12.899 9.748 1.515 1.00 93.50 122 VAL A CA 1
ATOM 812 C C . VAL A 1 122 ? 11.803 10.296 0.579 1.00 93.50 122 VAL A C 1
ATOM 814 O O . VAL A 1 122 ? 10.618 10.050 0.836 1.00 93.50 122 VAL A O 1
ATOM 817 N N . PRO A 1 123 ? 12.158 11.033 -0.494 1.00 89.75 123 PRO A N 1
ATOM 818 C CA . PRO A 1 123 ? 11.174 11.590 -1.421 1.00 89.75 123 PRO A CA 1
ATOM 819 C C . PRO A 1 123 ? 10.224 10.538 -2.021 1.00 89.75 123 PRO A C 1
ATOM 821 O O . PRO A 1 123 ? 10.615 9.368 -2.153 1.00 89.75 123 PRO A O 1
ATOM 824 N N . PRO A 1 124 ? 8.996 10.936 -2.415 1.00 90.25 124 PRO A N 1
ATOM 825 C CA . PRO A 1 124 ? 8.061 10.066 -3.112 1.00 90.25 124 PRO A CA 1
ATOM 826 C C . PRO A 1 124 ? 8.688 9.408 -4.334 1.00 90.25 124 PRO A C 1
ATOM 828 O O . PRO A 1 124 ? 9.526 9.980 -5.032 1.00 90.25 124 PRO A O 1
ATOM 831 N N . LEU A 1 125 ? 8.263 8.180 -4.611 1.00 88.56 125 LEU A N 1
ATOM 832 C CA . LEU A 1 125 ? 8.831 7.392 -5.695 1.00 88.56 125 LEU A CA 1
ATOM 833 C C . LEU A 1 125 ? 7.761 6.883 -6.647 1.00 88.56 125 LEU A C 1
ATOM 835 O O . LEU A 1 125 ? 6.700 6.406 -6.240 1.00 88.56 125 LEU A O 1
ATOM 839 N N . THR A 1 126 ? 8.080 6.907 -7.938 1.00 86.19 126 THR A N 1
ATOM 840 C CA . THR A 1 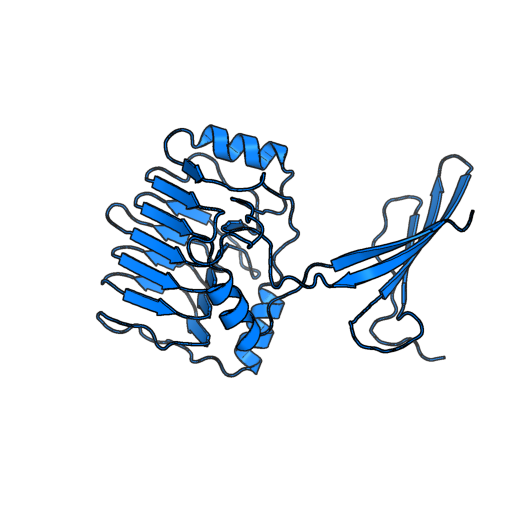126 ? 7.251 6.234 -8.931 1.00 86.19 126 THR A CA 1
ATOM 841 C C . THR A 1 126 ? 7.316 4.729 -8.708 1.00 86.19 126 THR A C 1
ATOM 843 O O . THR A 1 126 ? 8.379 4.117 -8.528 1.00 86.19 126 THR A O 1
ATOM 846 N N . ALA A 1 127 ? 6.146 4.112 -8.705 1.00 79.00 127 ALA A N 1
ATOM 847 C CA . ALA A 1 127 ? 5.974 2.689 -8.528 1.00 79.00 127 ALA A CA 1
ATOM 848 C C . ALA A 1 127 ? 4.908 2.188 -9.497 1.00 79.00 127 ALA A C 1
ATOM 850 O O . ALA A 1 127 ? 3.792 2.704 -9.460 1.00 79.00 127 ALA A O 1
ATOM 851 N N . PRO A 1 128 ? 5.187 1.160 -10.319 1.00 70.81 128 PRO A N 1
ATOM 852 C CA . PRO A 1 128 ? 4.109 0.499 -11.040 1.00 70.81 128 PRO A CA 1
ATOM 853 C C . PRO A 1 128 ? 3.076 -0.048 -10.044 1.00 70.81 128 PRO A C 1
ATOM 855 O O . PRO A 1 128 ? 3.396 -0.254 -8.868 1.00 70.81 128 PRO A O 1
ATOM 858 N N . GLY A 1 129 ? 1.861 -0.313 -10.540 1.00 67.44 129 GLY A N 1
ATOM 859 C CA . GLY A 1 129 ? 0.807 -1.024 -9.813 1.00 67.44 129 GLY A CA 1
ATOM 860 C C . GLY A 1 129 ? 1.379 -2.120 -8.909 1.00 67.44 129 GLY A C 1
ATOM 861 O O . GLY A 1 129 ? 2.068 -3.017 -9.406 1.00 67.44 129 GLY A O 1
ATOM 862 N N . ALA A 1 130 ? 1.131 -2.066 -7.597 1.00 68.06 130 ALA A N 1
ATOM 863 C CA . ALA A 1 130 ? 1.455 -3.156 -6.700 1.00 68.06 130 ALA A CA 1
ATOM 864 C C . ALA A 1 130 ? 0.759 -4.394 -7.260 1.00 68.06 130 ALA A C 1
ATOM 866 O O . ALA A 1 130 ? -0.384 -4.304 -7.720 1.00 68.06 130 ALA A O 1
ATOM 867 N N . PRO A 1 131 ? 1.420 -5.556 -7.261 1.00 76.19 131 PRO A N 1
ATOM 868 C CA . PRO A 1 131 ? 0.857 -6.743 -7.876 1.00 76.19 131 PRO A CA 1
ATOM 869 C C . PRO A 1 131 ? -0.156 -7.370 -6.908 1.00 76.19 131 PRO A C 1
ATOM 871 O O . PRO A 1 131 ? 0.033 -8.488 -6.432 1.00 76.19 131 PRO A O 1
ATOM 874 N N . LEU A 1 132 ? -1.219 -6.620 -6.594 1.00 82.44 132 LEU A N 1
ATOM 875 C CA . LEU A 1 132 ? -2.267 -6.964 -5.639 1.00 82.44 132 LEU A CA 1
ATOM 876 C C . LEU A 1 132 ? -2.958 -8.258 -6.043 1.00 82.44 132 LEU A C 1
ATOM 878 O O . LEU A 1 132 ? -3.140 -9.123 -5.199 1.00 82.44 132 LEU A O 1
ATOM 882 N N . ALA A 1 133 ? -3.229 -8.453 -7.336 1.00 81.44 133 ALA A N 1
ATOM 883 C CA . ALA A 1 133 ? -3.768 -9.710 -7.852 1.00 81.44 133 ALA A CA 1
ATOM 884 C C . ALA A 1 133 ? -2.837 -10.907 -7.570 1.00 81.44 133 ALA A C 1
ATOM 886 O O . ALA A 1 133 ? -3.293 -11.969 -7.153 1.00 81.44 133 ALA A O 1
ATOM 887 N N . ALA A 1 134 ? -1.519 -10.736 -7.726 1.00 83.38 134 ALA A N 1
ATOM 888 C CA . ALA A 1 134 ? -0.552 -11.793 -7.424 1.00 83.38 134 ALA A CA 1
ATOM 889 C C .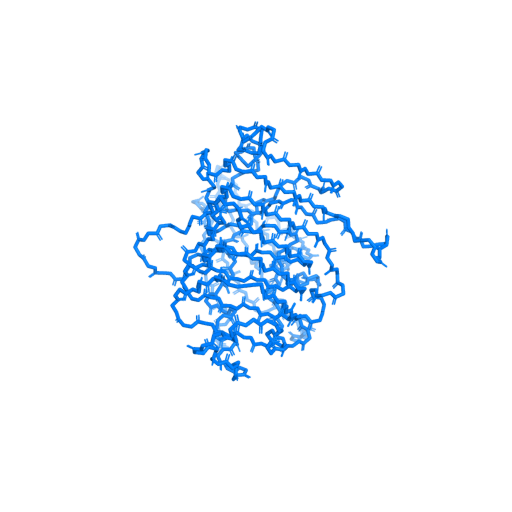 ALA A 1 134 ? -0.358 -11.998 -5.912 1.00 83.38 134 ALA A C 1
ATOM 891 O O . ALA A 1 134 ? -0.076 -13.110 -5.465 1.00 83.38 134 ALA A O 1
ATOM 892 N N . LEU A 1 135 ? -0.474 -10.941 -5.103 1.00 88.00 135 LEU A N 1
ATOM 893 C CA . LEU A 1 135 ? -0.484 -11.051 -3.645 1.00 88.00 135 LEU A CA 1
ATOM 894 C C . LEU A 1 135 ? -1.728 -11.810 -3.173 1.00 88.00 135 LEU A C 1
ATOM 896 O O . LEU A 1 135 ? -1.586 -12.767 -2.423 1.00 88.00 135 LEU A O 1
ATOM 900 N N . LEU A 1 136 ? -2.904 -11.450 -3.689 1.00 88.00 136 LEU A N 1
ATOM 901 C CA . LEU A 1 136 ? -4.175 -12.109 -3.413 1.00 88.00 136 LEU A CA 1
ATOM 902 C C . LEU A 1 136 ? -4.145 -13.584 -3.816 1.00 88.00 136 LEU A C 1
ATOM 904 O O . LEU A 1 136 ? -4.500 -14.442 -3.016 1.00 88.00 136 LEU A O 1
ATOM 908 N N . GLY A 1 137 ? -3.658 -13.903 -5.019 1.00 87.19 137 GLY A N 1
ATOM 909 C CA . GLY A 1 137 ? -3.523 -15.290 -5.468 1.00 87.19 137 GLY A CA 1
ATOM 910 C C . GLY A 1 137 ? -2.642 -16.129 -4.535 1.00 87.19 137 GLY A C 1
ATOM 911 O O . GLY A 1 137 ? -2.983 -17.266 -4.217 1.00 87.19 137 GLY A O 1
ATOM 912 N N . ARG A 1 138 ? -1.544 -15.554 -4.027 1.00 88.94 138 ARG A N 1
ATOM 913 C CA . ARG A 1 138 ? -0.677 -16.221 -3.041 1.00 88.94 138 ARG A CA 1
ATOM 914 C C . ARG A 1 138 ? -1.340 -16.338 -1.672 1.00 88.94 138 ARG A C 1
ATOM 916 O O . ARG A 1 138 ? -1.210 -17.379 -1.044 1.00 88.94 138 ARG A O 1
ATOM 923 N N . LEU A 1 139 ? -2.059 -15.308 -1.232 1.00 88.50 139 LEU A N 1
ATOM 924 C CA . LEU A 1 139 ? -2.803 -15.304 0.027 1.00 88.50 139 LEU A CA 1
ATOM 925 C C . LEU A 1 139 ? -3.868 -16.414 0.045 1.00 88.50 139 LEU A C 1
ATOM 927 O O . LEU A 1 139 ? -3.971 -17.162 1.013 1.00 88.50 139 LEU A O 1
ATOM 931 N N . VAL A 1 140 ? -4.603 -16.563 -1.061 1.00 86.38 140 VAL A N 1
ATOM 932 C CA . VAL A 1 140 ? -5.581 -17.641 -1.263 1.00 86.38 140 VAL A CA 1
ATOM 933 C C . VAL A 1 140 ? -4.904 -19.007 -1.269 1.00 86.38 140 VAL A C 1
ATOM 935 O O . VAL A 1 140 ? -5.365 -19.916 -0.587 1.00 86.38 140 VAL A O 1
ATOM 938 N N . ALA A 1 141 ? -3.793 -19.153 -1.995 1.00 86.56 141 ALA A N 1
ATOM 939 C CA . ALA A 1 141 ? -3.042 -20.407 -2.037 1.00 86.56 141 ALA A CA 1
ATOM 940 C C . ALA A 1 141 ? -2.452 -20.801 -0.670 1.00 86.56 141 ALA A C 1
ATOM 942 O O . ALA A 1 141 ? -2.329 -21.986 -0.378 1.00 86.56 141 ALA A O 1
ATOM 943 N N . ALA A 1 142 ? -2.117 -19.820 0.172 1.00 84.50 142 ALA A N 1
ATOM 944 C CA . ALA A 1 142 ? -1.646 -20.030 1.539 1.00 84.50 142 ALA A CA 1
ATOM 945 C C . ALA A 1 142 ? -2.774 -20.382 2.529 1.00 84.50 142 ALA A C 1
ATOM 947 O O . ALA A 1 142 ? -2.491 -20.628 3.699 1.00 84.50 142 ALA A O 1
ATOM 948 N N . GLY A 1 143 ? -4.037 -20.404 2.084 1.00 76.62 143 GLY A N 1
ATOM 949 C CA . GLY A 1 143 ? -5.182 -20.731 2.932 1.00 76.62 143 GLY A CA 1
ATOM 950 C C . GLY A 1 143 ? -5.450 -19.686 4.013 1.00 76.62 143 GLY A C 1
ATOM 951 O O . GLY A 1 143 ? -5.860 -20.054 5.112 1.00 76.62 143 GLY A O 1
ATOM 952 N N . ALA A 1 144 ? -5.180 -18.404 3.731 1.00 75.94 144 ALA A N 1
ATOM 953 C CA . ALA A 1 144 ? -5.440 -17.322 4.677 1.00 75.94 144 ALA A CA 1
ATOM 954 C C . ALA A 1 144 ? -6.870 -17.400 5.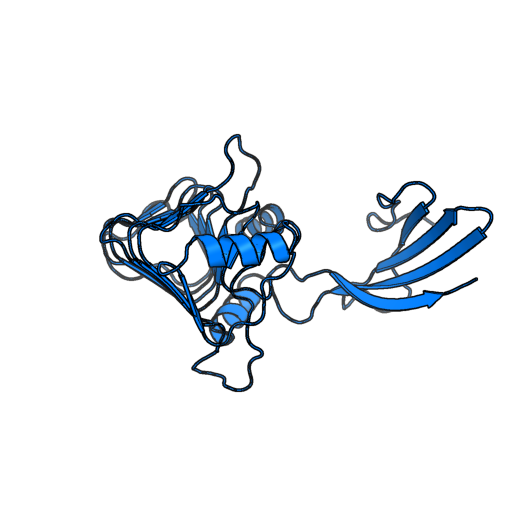226 1.00 75.94 144 ALA A C 1
ATOM 956 O O . ALA A 1 144 ? -7.818 -17.639 4.473 1.00 75.94 144 ALA A O 1
ATOM 957 N N . GLY A 1 145 ? -7.008 -17.194 6.537 1.00 66.38 145 GLY A N 1
ATOM 958 C CA . GLY A 1 145 ? -8.305 -17.246 7.195 1.00 66.38 145 GLY A CA 1
ATOM 959 C C . GLY A 1 145 ? -9.209 -16.150 6.642 1.00 66.38 145 GLY A C 1
ATOM 960 O O . GLY A 1 145 ? -8.874 -14.966 6.732 1.00 66.38 145 GLY A O 1
ATOM 961 N N . ASP A 1 146 ? -10.347 -16.544 6.070 1.00 72.75 146 ASP A N 1
ATOM 962 C CA . ASP A 1 146 ? -11.411 -15.601 5.747 1.00 72.75 146 ASP A CA 1
ATOM 963 C C . ASP A 1 146 ? -11.994 -15.088 7.075 1.00 72.75 146 ASP A C 1
ATOM 965 O O . ASP A 1 146 ? -12.666 -15.816 7.811 1.00 72.75 146 ASP A O 1
ATOM 969 N N . VAL A 1 147 ? -11.734 -13.822 7.394 1.00 68.12 147 VAL A N 1
ATOM 970 C CA . VAL A 1 147 ? -12.323 -13.135 8.544 1.00 68.12 147 VAL A CA 1
ATOM 971 C C . VAL A 1 147 ? -13.707 -12.660 8.112 1.00 68.12 147 VAL A C 1
ATOM 973 O O . VAL A 1 147 ? -13.899 -11.521 7.701 1.00 68.12 147 VAL A O 1
ATOM 976 N N . GLY A 1 148 ? -14.674 -13.580 8.130 1.00 58.50 148 GLY A N 1
ATOM 977 C CA . GLY A 1 148 ? -16.069 -13.290 7.772 1.00 58.50 148 GLY A CA 1
ATOM 978 C C . GLY A 1 148 ? -16.796 -12.399 8.787 1.00 58.50 148 GLY A C 1
ATOM 979 O O . GLY A 1 148 ? -17.826 -11.820 8.459 1.00 58.50 148 GLY A O 1
ATOM 980 N N . ALA A 1 149 ? -16.257 -12.278 10.005 1.00 57.78 149 ALA A N 1
ATOM 981 C CA . ALA A 1 149 ? -16.711 -11.357 11.039 1.00 57.78 149 ALA A CA 1
ATOM 982 C C . ALA A 1 149 ? -15.525 -10.951 11.926 1.00 57.78 149 ALA A C 1
ATOM 984 O O . ALA A 1 149 ? -14.758 -11.808 12.373 1.00 57.78 149 ALA A O 1
ATOM 985 N N . LEU A 1 150 ? -15.374 -9.648 12.174 1.00 63.03 150 LEU A N 1
ATOM 986 C CA . LEU A 1 150 ? -14.427 -9.136 13.163 1.00 63.03 150 LEU A CA 1
ATOM 987 C C . LEU A 1 150 ? -14.915 -9.462 14.583 1.00 63.03 150 LEU A C 1
ATOM 989 O O . LEU A 1 150 ? -16.124 -9.581 14.803 1.00 63.03 150 LEU A O 1
ATOM 993 N N . PRO A 1 151 ? -14.007 -9.575 15.567 1.00 66.12 151 PRO A N 1
ATOM 994 C CA . PRO A 1 151 ? -14.424 -9.563 16.960 1.00 66.12 151 PRO A CA 1
ATOM 995 C C . PRO A 1 151 ? -15.078 -8.212 17.293 1.00 66.12 151 PRO A C 1
ATOM 997 O O . PRO A 1 151 ? -14.664 -7.176 16.783 1.00 66.12 151 PRO A O 1
ATOM 1000 N N . LEU A 1 152 ? -16.070 -8.226 18.190 1.00 59.53 152 LEU A N 1
ATOM 1001 C CA . LEU A 1 152 ? -16.760 -7.021 18.685 1.00 59.53 152 LEU A CA 1
ATOM 1002 C C . LEU A 1 152 ? -15.806 -5.966 19.269 1.00 59.53 152 LEU A C 1
ATOM 1004 O O . LEU A 1 152 ? -16.135 -4.790 19.273 1.00 59.53 152 LEU A O 1
ATOM 1008 N N . ALA A 1 153 ? -14.661 -6.393 19.802 1.00 71.50 153 ALA A N 1
ATOM 1009 C CA . ALA A 1 153 ? -13.513 -5.574 20.180 1.00 71.50 153 ALA A CA 1
ATOM 1010 C C . ALA A 1 153 ? -12.306 -6.499 20.417 1.00 71.50 153 ALA A C 1
ATOM 1012 O O . ALA A 1 153 ? -12.478 -7.701 20.649 1.00 71.50 153 ALA A O 1
ATOM 1013 N N . GLY A 1 154 ? -11.093 -5.943 20.426 1.00 79.25 154 GLY A N 1
ATOM 1014 C CA . GLY A 1 154 ? -9.881 -6.667 20.826 1.00 79.25 154 GLY A CA 1
ATOM 1015 C C . GLY A 1 154 ? -8.942 -7.001 19.668 1.00 79.25 154 GLY A C 1
ATOM 1016 O O . GLY A 1 154 ? -8.736 -6.185 18.775 1.00 79.25 154 GLY A O 1
ATOM 1017 N N . THR A 1 155 ? -8.302 -8.169 19.714 1.00 80.12 155 THR A N 1
ATOM 1018 C CA . THR A 1 155 ? -7.173 -8.484 18.827 1.00 80.12 155 THR A CA 1
ATOM 1019 C C . THR A 1 155 ? -7.586 -9.393 17.674 1.00 80.12 155 THR A C 1
ATOM 1021 O O . THR A 1 155 ? -8.180 -10.451 17.880 1.00 80.12 155 THR A O 1
ATOM 1024 N N . LEU A 1 156 ? -7.242 -8.992 16.451 1.00 77.12 156 LEU A N 1
ATOM 1025 C CA . LEU A 1 156 ? -7.386 -9.804 15.251 1.00 77.12 156 LEU A CA 1
ATOM 1026 C C . LEU A 1 156 ? -6.484 -11.040 15.326 1.00 77.12 156 LEU A C 1
ATOM 1028 O O . LEU A 1 156 ? -5.377 -10.956 15.866 1.00 77.12 156 LEU A O 1
ATOM 1032 N N . PRO A 1 157 ? -6.904 -12.175 14.740 1.00 69.38 157 PRO A N 1
ATOM 1033 C CA . PRO A 1 157 ? -6.021 -13.319 14.573 1.00 69.38 157 PRO A CA 1
ATOM 1034 C C . PRO A 1 157 ? -4.732 -12.875 13.872 1.00 69.38 157 PRO A C 1
ATOM 1036 O O . PRO A 1 157 ? -4.776 -12.305 12.782 1.00 69.38 157 PRO A O 1
ATOM 1039 N N . GLY A 1 158 ? -3.585 -13.097 14.515 1.00 71.38 158 GLY A N 1
ATOM 1040 C CA . GLY A 1 158 ? -2.294 -12.774 13.918 1.00 71.38 158 GLY A CA 1
ATOM 1041 C C . GLY A 1 158 ? -2.012 -13.646 12.693 1.00 71.38 158 GLY A C 1
ATOM 1042 O O . GLY A 1 158 ? -2.468 -14.787 12.614 1.00 71.38 158 GLY A O 1
ATOM 1043 N N . GLY A 1 159 ? -1.223 -13.133 11.750 1.00 84.69 159 GLY A N 1
ATOM 1044 C CA . GLY A 1 159 ? -0.781 -13.902 10.584 1.00 84.69 159 GLY A CA 1
ATOM 1045 C C . GLY A 1 159 ? -1.364 -13.388 9.271 1.00 84.69 159 GLY A C 1
ATOM 1046 O O . GLY A 1 159 ? -1.106 -12.248 8.903 1.00 84.69 159 GLY A O 1
ATOM 1047 N N . LEU A 1 160 ? -2.083 -14.238 8.532 1.00 87.94 160 LEU A N 1
ATOM 1048 C CA . LEU A 1 160 ? -2.683 -13.901 7.236 1.00 87.94 160 LEU A CA 1
ATOM 1049 C C . LEU A 1 160 ? -4.208 -13.832 7.368 1.00 87.94 160 LEU A C 1
ATOM 1051 O O . LEU A 1 160 ? -4.858 -14.862 7.551 1.00 87.94 160 LEU A O 1
ATOM 1055 N N . ALA A 1 161 ? -4.767 -12.630 7.238 1.00 89.56 161 ALA A N 1
ATOM 1056 C CA . ALA A 1 161 ? -6.197 -12.368 7.316 1.00 89.56 161 ALA A CA 1
ATOM 1057 C C . ALA A 1 161 ? -6.713 -11.804 5.989 1.00 89.56 161 ALA A C 1
ATOM 1059 O O . ALA A 1 161 ? -6.137 -10.861 5.437 1.00 89.56 161 ALA A O 1
ATOM 1060 N N . ARG A 1 162 ? -7.825 -12.356 5.496 1.00 90.56 162 ARG A N 1
ATOM 1061 C CA . ARG A 1 162 ? -8.541 -11.828 4.331 1.00 90.56 162 ARG A CA 1
ATOM 1062 C C . ARG A 1 162 ? -9.975 -11.473 4.703 1.00 90.56 162 ARG A C 1
ATOM 1064 O O . ARG A 1 162 ? -10.675 -12.290 5.288 1.00 90.56 162 ARG A O 1
ATOM 1071 N N . VAL A 1 163 ? -10.428 -10.292 4.304 1.00 90.81 163 VAL A N 1
ATOM 1072 C CA . VAL A 1 163 ? -11.835 -9.891 4.343 1.00 90.81 163 VAL A CA 1
ATOM 1073 C C . VAL A 1 163 ? -12.356 -9.833 2.916 1.00 90.81 163 VAL A C 1
ATOM 1075 O O . VAL A 1 163 ? -11.839 -9.086 2.082 1.00 90.81 163 VAL A O 1
ATOM 1078 N N . ARG A 1 164 ? -13.390 -10.629 2.633 1.00 88.19 164 ARG A N 1
ATOM 1079 C CA . ARG A 1 164 ? -14.107 -10.566 1.358 1.00 88.19 164 ARG A CA 1
ATOM 1080 C C . ARG A 1 164 ? -15.104 -9.412 1.409 1.00 88.19 164 ARG A C 1
ATOM 1082 O O . ARG A 1 164 ? -16.006 -9.423 2.238 1.00 88.19 164 ARG A O 1
ATOM 1089 N N . GLY A 1 165 ? -14.960 -8.455 0.500 1.00 88.81 165 GLY A N 1
ATOM 1090 C CA . GLY A 1 165 ? -15.753 -7.227 0.482 1.00 88.81 165 GLY A CA 1
ATOM 1091 C C . GLY A 1 165 ? -15.190 -6.142 1.398 1.00 88.81 165 GLY A C 1
ATOM 1092 O O . GLY A 1 165 ? -13.981 -6.072 1.622 1.00 88.81 165 GLY A O 1
ATOM 1093 N N . ASP A 1 166 ? -16.077 -5.276 1.876 1.00 91.25 166 ASP A N 1
ATOM 1094 C CA . ASP A 1 166 ? -15.725 -4.125 2.705 1.00 91.25 166 ASP A CA 1
ATOM 1095 C C . ASP A 1 166 ? -15.523 -4.528 4.172 1.00 91.25 166 ASP A C 1
ATOM 1097 O O . ASP A 1 166 ? -16.171 -5.445 4.682 1.00 91.25 166 ASP A O 1
ATOM 1101 N N . LEU A 1 167 ? -14.645 -3.802 4.863 1.00 92.44 167 LEU A N 1
ATOM 1102 C CA . LEU A 1 167 ? -14.405 -3.941 6.292 1.00 92.44 167 LEU A CA 1
ATOM 1103 C C . LEU A 1 167 ? -14.769 -2.648 7.012 1.00 92.44 167 LEU A C 1
ATOM 1105 O O . LEU A 1 167 ? -14.171 -1.612 6.737 1.00 92.44 167 LEU A O 1
ATOM 1109 N N . VAL A 1 168 ? -15.692 -2.720 7.970 1.00 94.50 168 VAL A N 1
ATOM 1110 C CA . VAL A 1 168 ? -16.022 -1.599 8.858 1.00 94.50 168 VAL A CA 1
ATOM 1111 C C . VAL A 1 168 ? -15.436 -1.866 10.240 1.00 94.50 168 VAL A C 1
ATOM 1113 O O . VAL A 1 168 ? -15.686 -2.918 10.820 1.00 94.50 168 VAL A O 1
ATOM 1116 N N . VAL A 1 169 ? -14.675 -0.908 10.767 1.00 94.75 169 VAL A N 1
ATOM 1117 C CA . VAL A 1 169 ? -14.138 -0.934 12.133 1.00 94.75 169 VAL A CA 1
ATOM 1118 C C . VAL A 1 169 ? -14.918 0.064 12.981 1.00 94.75 169 VAL A C 1
ATOM 1120 O O . VAL A 1 169 ? -14.652 1.267 12.946 1.00 94.75 169 VAL A O 1
ATOM 1123 N N . ASP A 1 170 ? -15.904 -0.432 13.720 1.00 94.75 170 ASP A N 1
ATOM 1124 C CA . ASP A 1 170 ? -16.813 0.338 14.579 1.00 94.75 170 ASP A CA 1
ATOM 1125 C C . ASP A 1 170 ? -16.474 0.252 16.077 1.00 94.75 170 ASP A C 1
ATOM 1127 O O . ASP A 1 170 ? -16.979 1.048 16.870 1.00 94.75 170 ASP A O 1
ATOM 1131 N N . ALA A 1 171 ? -15.547 -0.628 16.452 1.00 93.38 171 ALA A N 1
ATOM 1132 C CA . ALA A 1 171 ? -14.977 -0.740 17.788 1.00 93.38 171 ALA A CA 1
ATOM 1133 C C . ALA A 1 171 ? -13.439 -0.795 17.741 1.00 93.38 171 ALA A C 1
ATOM 1135 O O . ALA A 1 171 ? -12.874 -1.105 16.690 1.00 93.38 171 ALA A O 1
ATOM 1136 N N . PRO A 1 172 ? -12.737 -0.510 18.856 1.00 94.81 172 PRO A N 1
ATOM 1137 C CA . PRO A 1 172 ? -11.282 -0.571 18.895 1.00 94.81 172 PRO A CA 1
ATOM 1138 C C . PRO A 1 172 ? -10.742 -1.978 18.616 1.00 94.81 172 PRO A C 1
ATOM 1140 O O . PRO A 1 172 ? -11.083 -2.942 19.313 1.00 94.81 172 PRO A O 1
ATOM 1143 N N . LEU A 1 173 ? -9.850 -2.069 17.632 1.00 94.12 173 LEU A N 1
ATOM 1144 C CA . LEU A 1 173 ? -9.187 -3.298 17.218 1.00 94.12 173 LEU A CA 1
ATOM 1145 C C . LEU A 1 173 ? -7.671 -3.135 17.181 1.00 94.12 173 LEU A C 1
ATOM 1147 O O . LEU A 1 173 ? -7.144 -2.073 16.850 1.00 94.12 173 LEU A O 1
ATOM 1151 N N . SER A 1 174 ? -6.968 -4.225 17.472 1.00 94.12 174 SER A N 1
ATOM 1152 C CA . SER A 1 174 ? -5.530 -4.334 17.246 1.00 94.12 174 SER A CA 1
ATOM 1153 C C . SER A 1 174 ? -5.178 -5.597 16.470 1.00 94.12 174 SER A C 1
ATOM 1155 O O . SER A 1 174 ? -5.936 -6.562 16.471 1.00 94.12 174 SER A O 1
ATOM 1157 N N . GLY A 1 175 ? -4.041 -5.630 15.782 1.00 92.62 175 GLY A N 1
ATOM 1158 C CA . GLY A 1 175 ? -3.633 -6.827 15.047 1.00 92.62 175 GLY A CA 1
ATOM 1159 C C . GLY A 1 175 ? -2.205 -6.778 14.529 1.00 92.62 175 GLY A C 1
ATOM 1160 O O . GLY A 1 175 ? -1.543 -5.743 14.573 1.00 92.62 175 GLY A O 1
ATOM 1161 N N . ALA A 1 176 ? -1.727 -7.916 14.028 1.00 93.44 176 ALA A N 1
ATOM 1162 C CA . A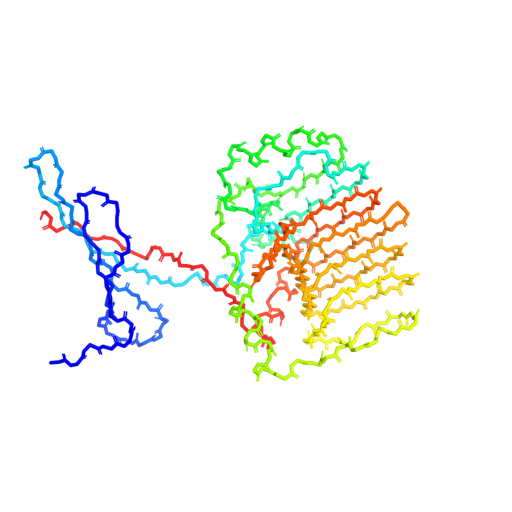LA A 1 176 ? -0.420 -7.997 13.393 1.00 93.44 176 ALA A CA 1
ATOM 1163 C C . ALA A 1 176 ? -0.382 -9.020 12.251 1.00 93.44 176 ALA A C 1
ATOM 1165 O O . ALA A 1 176 ? -1.064 -10.047 12.293 1.00 93.44 176 ALA A O 1
ATOM 1166 N N . GLY A 1 177 ? 0.469 -8.766 11.256 1.00 93.12 177 GLY A N 1
ATOM 1167 C CA . GLY A 1 177 ? 0.660 -9.631 10.091 1.00 93.12 177 GLY A CA 1
ATOM 1168 C C . GLY A 1 177 ? 0.220 -8.967 8.788 1.00 93.12 177 GLY A C 1
ATOM 1169 O O . GLY A 1 177 ? 0.609 -7.836 8.510 1.00 93.12 177 GLY A O 1
ATOM 1170 N N . LEU A 1 178 ? -0.539 -9.679 7.958 1.00 93.62 178 LEU A N 1
ATOM 1171 C CA . LEU A 1 178 ? -1.085 -9.182 6.698 1.00 93.62 178 LEU A CA 1
ATOM 1172 C C . LEU A 1 178 ? -2.610 -9.178 6.776 1.00 93.62 178 LEU A C 1
ATOM 1174 O O . LEU A 1 178 ? -3.223 -10.240 6.873 1.00 93.62 178 LEU A O 1
ATOM 1178 N N . LEU A 1 179 ? -3.205 -7.989 6.687 1.00 94.00 179 LEU A N 1
ATOM 1179 C CA . LEU A 1 179 ? -4.645 -7.799 6.539 1.00 94.00 179 LEU A CA 1
ATOM 1180 C C . LEU A 1 179 ? -4.950 -7.403 5.095 1.00 94.00 179 LEU A C 1
ATOM 1182 O O . LEU A 1 179 ? -4.519 -6.344 4.645 1.00 94.00 179 LEU A O 1
ATOM 1186 N N . PHE A 1 180 ? -5.689 -8.241 4.373 1.00 93.19 180 PHE A N 1
ATOM 1187 C CA . PHE A 1 180 ? -6.124 -7.968 3.006 1.00 93.19 180 PHE A CA 1
ATOM 1188 C C . PHE A 1 180 ? -7.639 -7.784 2.959 1.00 93.19 180 PHE A C 1
ATOM 1190 O O . PHE A 1 180 ? -8.385 -8.724 3.217 1.00 93.19 180 PHE A O 1
ATOM 1197 N N . VAL A 1 181 ? -8.094 -6.592 2.597 1.00 93.19 181 VAL A N 1
AT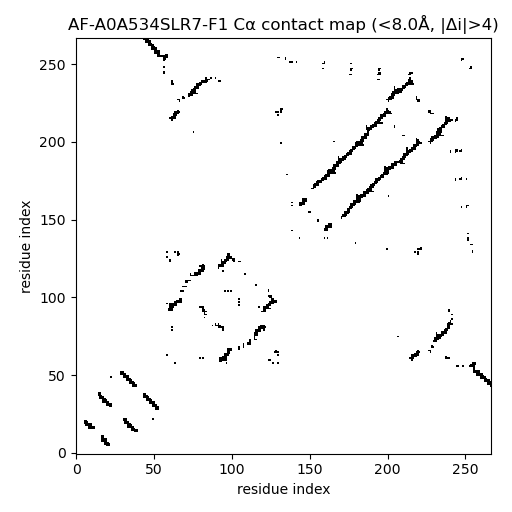OM 1198 C CA . VAL A 1 181 ? -9.506 -6.258 2.398 1.00 93.19 181 VAL A CA 1
ATOM 1199 C C . VAL A 1 181 ? -9.757 -6.156 0.898 1.00 93.19 181 VAL A C 1
ATOM 1201 O O . VAL A 1 181 ? -9.153 -5.327 0.217 1.00 93.19 181 VAL A O 1
ATOM 1204 N N . ASP A 1 182 ? -10.625 -7.018 0.365 1.00 90.12 182 ASP A N 1
ATOM 1205 C CA . ASP A 1 182 ? -10.950 -7.027 -1.069 1.00 90.12 182 ASP A CA 1
ATOM 1206 C C . ASP A 1 182 ? -11.706 -5.750 -1.497 1.00 90.12 182 ASP A C 1
ATOM 1208 O O . ASP A 1 182 ? -11.662 -5.368 -2.667 1.00 90.12 182 ASP A O 1
ATOM 1212 N N . GLY A 1 183 ? -12.404 -5.105 -0.561 1.00 90.62 183 GLY A N 1
ATOM 1213 C CA . GLY A 1 183 ? -13.143 -3.860 -0.744 1.00 90.62 183 GLY A CA 1
ATOM 1214 C C . GLY A 1 183 ? -12.549 -2.684 0.034 1.00 90.62 183 GLY A C 1
ATOM 1215 O O . GLY A 1 183 ? -11.330 -2.528 0.150 1.00 90.62 183 GLY A O 1
ATOM 1216 N N . THR A 1 184 ? -13.428 -1.820 0.526 1.00 92.44 184 THR A N 1
ATOM 1217 C CA . THR A 1 184 ? -13.098 -0.606 1.278 1.00 92.44 184 THR A CA 1
ATOM 1218 C C . THR A 1 184 ? -12.835 -0.932 2.742 1.00 92.44 184 THR A C 1
ATOM 1220 O O . THR A 1 184 ? -13.619 -1.637 3.371 1.00 92.44 184 THR A O 1
ATOM 1223 N N . LEU A 1 185 ? -11.773 -0.363 3.305 1.00 95.38 185 LEU A N 1
ATOM 1224 C CA . LEU A 1 185 ? -11.542 -0.326 4.747 1.00 95.38 185 LEU A CA 1
ATOM 1225 C C . LEU A 1 185 ? -12.109 0.981 5.324 1.00 95.38 185 LEU A C 1
ATOM 1227 O O . LEU A 1 185 ? -11.542 2.046 5.086 1.00 95.38 185 LEU A O 1
ATOM 1231 N N . ASP A 1 186 ? -13.219 0.906 6.056 1.00 96.25 186 ASP A N 1
ATOM 1232 C CA . ASP A 1 186 ? -13.916 2.039 6.680 1.00 96.25 186 ASP A CA 1
ATOM 1233 C C . ASP A 1 186 ? -13.686 2.057 8.199 1.00 96.25 186 ASP A C 1
ATOM 1235 O O . ASP A 1 186 ? -14.193 1.219 8.946 1.00 96.25 186 ASP A O 1
ATOM 1239 N N . ILE A 1 187 ? -12.899 3.021 8.665 1.00 97.69 187 ILE A N 1
ATOM 1240 C CA . ILE A 1 187 ? -12.471 3.166 10.055 1.00 97.69 187 ILE A CA 1
ATOM 1241 C C . ILE A 1 187 ? -13.343 4.214 10.742 1.00 97.69 187 ILE A C 1
ATOM 1243 O O . ILE A 1 187 ? -13.196 5.413 10.501 1.00 97.69 187 ILE A O 1
ATOM 1247 N N . ARG A 1 188 ? -14.243 3.756 11.618 1.00 97.25 188 ARG A N 1
ATOM 1248 C CA . ARG A 1 188 ? -15.156 4.597 12.417 1.00 97.25 188 ARG A CA 1
ATOM 1249 C C . ARG A 1 188 ? -14.732 4.709 13.882 1.00 97.25 188 ARG A C 1
ATOM 1251 O O . ARG A 1 188 ? -15.147 5.632 14.571 1.00 97.25 188 ARG A O 1
ATOM 1258 N N . SER A 1 189 ? -13.914 3.767 14.346 1.00 96.50 189 SER A N 1
ATOM 1259 C CA . SER A 1 189 ? -13.290 3.744 15.671 1.00 96.50 189 SER A CA 1
ATOM 1260 C C . SER A 1 189 ? -11.763 3.675 15.523 1.00 96.50 189 SER A C 1
ATOM 1262 O O . SER A 1 189 ? -11.206 4.364 14.671 1.00 96.50 189 SER A O 1
ATOM 1264 N N . ALA A 1 190 ? -11.066 2.873 16.329 1.00 97.00 190 ALA A N 1
ATOM 1265 C CA . ALA A 1 190 ? -9.612 2.735 16.286 1.00 97.00 190 ALA A CA 1
ATOM 1266 C C . ALA A 1 190 ? -9.160 1.384 15.705 1.00 97.00 190 ALA A C 1
ATOM 1268 O O . ALA A 1 190 ? -9.652 0.339 16.122 1.00 97.00 190 ALA A O 1
ATOM 1269 N N . LEU A 1 191 ? -8.172 1.400 14.808 1.00 97.31 191 LEU A N 1
ATOM 1270 C CA . LEU A 1 191 ? -7.420 0.219 14.378 1.00 97.31 191 LEU A CA 1
ATOM 1271 C C . LEU A 1 191 ? -5.918 0.474 14.544 1.00 97.31 191 LEU A C 1
ATOM 1273 O O . LEU A 1 191 ? -5.375 1.366 13.897 1.00 97.31 191 LEU A O 1
ATOM 1277 N N . ASP A 1 192 ? -5.256 -0.329 15.376 1.00 97.25 192 ASP A N 1
ATOM 1278 C CA . ASP A 1 192 ? -3.794 -0.352 15.519 1.00 97.25 192 ASP A CA 1
ATOM 1279 C C . ASP A 1 192 ? -3.224 -1.657 14.949 1.00 97.25 192 ASP A C 1
ATOM 1281 O O . ASP A 1 192 ? -3.487 -2.750 15.459 1.00 97.25 192 ASP A O 1
ATOM 1285 N N . PHE A 1 193 ? -2.475 -1.566 13.854 1.00 97.06 193 PHE A N 1
ATOM 1286 C CA . PHE A 1 193 ? -2.024 -2.734 13.113 1.00 97.06 193 PHE A CA 1
ATOM 1287 C C . PHE A 1 193 ? -0.515 -2.736 12.874 1.00 97.06 193 PHE A C 1
ATOM 1289 O O . PHE A 1 193 ? 0.050 -1.804 12.311 1.00 97.06 193 PHE A O 1
ATOM 1296 N N . THR A 1 194 ? 0.160 -3.826 13.232 1.00 96.50 194 THR A N 1
ATOM 1297 C CA . THR A 1 194 ? 1.599 -3.998 12.979 1.00 96.50 194 THR A CA 1
ATOM 1298 C C . THR A 1 194 ? 1.836 -4.966 11.818 1.00 96.50 194 THR A C 1
ATOM 1300 O O . THR A 1 194 ? 1.669 -6.178 11.960 1.00 96.50 194 THR A O 1
ATOM 1303 N N . GLY A 1 195 ? 2.246 -4.457 10.657 1.00 95.06 195 GLY A N 1
ATOM 1304 C CA . GLY A 1 195 ? 2.513 -5.258 9.461 1.00 95.06 195 GLY A CA 1
ATOM 1305 C C . GLY A 1 195 ? 2.056 -4.589 8.169 1.00 95.06 195 GLY A C 1
ATOM 1306 O O . GLY A 1 195 ? 2.305 -3.406 7.952 1.00 95.06 195 GLY A O 1
ATOM 1307 N N . LEU A 1 196 ? 1.425 -5.358 7.283 1.00 94.94 196 LEU A N 1
ATOM 1308 C CA . LEU A 1 196 ? 0.940 -4.880 5.990 1.00 94.94 196 LEU A CA 1
ATOM 1309 C C . LEU A 1 196 ? -0.589 -4.858 5.971 1.00 94.94 196 LEU A C 1
ATOM 1311 O O . LEU A 1 196 ? -1.227 -5.905 6.085 1.00 94.94 196 LEU A O 1
ATOM 1315 N N . VAL A 1 197 ? -1.165 -3.680 5.751 1.00 95.81 197 VAL A N 1
ATOM 1316 C CA . VAL A 1 197 ? -2.594 -3.526 5.460 1.00 95.81 197 VAL A CA 1
ATOM 1317 C C . VAL A 1 197 ? -2.762 -3.289 3.966 1.00 95.81 197 VAL A C 1
ATOM 1319 O O . VAL A 1 197 ? -2.086 -2.444 3.381 1.00 95.81 197 VAL A O 1
ATOM 1322 N N . VAL A 1 198 ? -3.664 -4.033 3.338 1.00 94.56 198 VAL A N 1
ATOM 1323 C CA . VAL A 1 198 ? -4.019 -3.889 1.928 1.00 94.56 198 VAL A CA 1
ATOM 1324 C C . VAL A 1 198 ? -5.521 -3.670 1.826 1.00 94.56 198 VAL A C 1
ATOM 1326 O O . VAL A 1 198 ? -6.282 -4.484 2.339 1.00 94.56 198 VAL A O 1
ATOM 1329 N N . ALA A 1 199 ? -5.947 -2.609 1.145 1.00 94.12 199 ALA A N 1
ATOM 1330 C CA . ALA A 1 199 ? -7.358 -2.336 0.886 1.00 94.12 199 ALA A CA 1
ATOM 1331 C C . ALA A 1 199 ? -7.580 -2.096 -0.609 1.00 94.12 199 ALA A C 1
ATOM 1333 O O . ALA A 1 199 ? -7.129 -1.091 -1.171 1.00 94.12 199 ALA A O 1
ATOM 1334 N N . ALA A 1 200 ? -8.249 -3.042 -1.270 1.00 90.75 200 ALA A N 1
ATOM 1335 C CA . ALA A 1 200 ? -8.369 -3.022 -2.721 1.00 90.75 200 ALA A CA 1
ATOM 1336 C C . ALA A 1 200 ? -9.472 -2.078 -3.251 1.00 90.75 200 ALA A C 1
ATOM 1338 O O . ALA A 1 200 ? -9.442 -1.657 -4.411 1.00 90.75 200 ALA A O 1
ATOM 1339 N N . GLY A 1 201 ? -10.429 -1.709 -2.395 1.00 88.56 201 GLY A N 1
ATOM 1340 C CA . GLY A 1 201 ? -11.500 -0.747 -2.684 1.00 88.56 201 GLY A CA 1
ATOM 1341 C C . GLY A 1 201 ? -11.238 0.675 -2.178 1.00 88.56 201 GLY A C 1
ATOM 1342 O O . GLY A 1 201 ? -11.977 1.589 -2.535 1.00 88.56 201 GLY A O 1
ATOM 1343 N N . GLY A 1 202 ? -10.182 0.888 -1.387 1.00 92.06 202 GLY A N 1
ATOM 1344 C CA . GLY A 1 202 ? -9.885 2.183 -0.771 1.00 92.06 202 GLY A CA 1
ATOM 1345 C C . GLY A 1 202 ? -9.845 2.137 0.753 1.00 92.06 202 GLY A C 1
ATOM 1346 O O . GLY A 1 202 ? -10.143 1.118 1.374 1.00 92.06 202 GLY A O 1
ATOM 1347 N N . VAL A 1 203 ? -9.489 3.267 1.354 1.00 96.00 203 VAL A N 1
ATOM 1348 C CA . VAL A 1 203 ? -9.469 3.464 2.806 1.00 96.00 203 VAL A CA 1
ATOM 1349 C C . VAL A 1 203 ? -10.228 4.738 3.127 1.00 96.00 203 VAL A C 1
ATOM 1351 O O . VAL A 1 203 ? -9.985 5.776 2.514 1.00 96.00 203 VAL A O 1
ATOM 1354 N N . ARG A 1 204 ? -11.125 4.659 4.106 1.00 97.00 204 ARG A N 1
ATOM 1355 C CA . ARG A 1 204 ? -11.841 5.801 4.669 1.00 97.00 204 ARG A CA 1
ATOM 1356 C C . ARG A 1 204 ? -11.586 5.835 6.163 1.00 97.00 204 ARG A C 1
ATOM 1358 O O . ARG A 1 204 ? -11.878 4.865 6.852 1.00 97.00 204 ARG A O 1
ATOM 1365 N N . VAL A 1 205 ? -11.043 6.934 6.663 1.00 98.12 205 VAL A N 1
ATOM 1366 C CA . VAL A 1 205 ? -10.934 7.186 8.101 1.00 98.12 205 VAL A CA 1
ATOM 1367 C C . VAL A 1 205 ? -11.923 8.283 8.439 1.00 98.12 205 VAL A C 1
ATOM 1369 O O . VAL A 1 205 ? -11.678 9.443 8.117 1.00 98.12 205 VAL A O 1
ATOM 1372 N N . GLN A 1 206 ? -13.048 7.910 9.046 1.00 98.12 206 GLN A N 1
ATOM 1373 C CA . GLN A 1 206 ? -14.107 8.849 9.409 1.00 98.12 206 GLN A CA 1
ATOM 1374 C C . GLN A 1 206 ? -13.629 9.829 10.484 1.00 98.12 206 GLN A C 1
ATOM 1376 O O . GLN A 1 206 ? -12.685 9.550 11.228 1.00 98.12 206 GLN A O 1
ATOM 1381 N N . ALA A 1 207 ? -14.330 10.954 10.621 1.00 97.12 207 ALA A N 1
ATOM 1382 C CA . ALA A 1 207 ? -14.112 11.879 11.726 1.00 97.12 207 ALA A CA 1
ATOM 1383 C C . ALA A 1 207 ? -14.229 11.151 13.082 1.00 97.12 207 ALA A C 1
ATOM 1385 O O . ALA A 1 207 ? -15.183 10.415 13.328 1.00 97.12 207 ALA A O 1
ATOM 1386 N N . GLY A 1 208 ? -13.236 11.339 13.957 1.00 95.50 208 GLY A N 1
ATOM 1387 C CA . GLY A 1 208 ? -13.119 10.622 15.236 1.00 95.50 208 GLY A CA 1
ATOM 1388 C C . GLY A 1 208 ? -12.525 9.207 15.139 1.00 95.50 208 GLY A C 1
ATOM 1389 O O . GLY A 1 208 ? -12.145 8.646 16.166 1.00 95.50 208 GLY A O 1
ATOM 1390 N N . GLY A 1 209 ? -12.389 8.655 13.930 1.00 97.94 209 GLY A N 1
ATOM 1391 C CA . GLY A 1 209 ? -11.693 7.401 13.665 1.00 97.94 209 GLY A CA 1
ATOM 1392 C C . GLY A 1 209 ? -10.170 7.564 13.641 1.00 97.94 209 GLY A C 1
ATOM 1393 O O . GLY A 1 209 ? -9.640 8.637 13.340 1.00 97.94 209 GLY A O 1
ATOM 1394 N N . SER A 1 210 ? -9.453 6.483 13.947 1.00 98.50 210 SER A N 1
ATOM 1395 C CA . SER A 1 210 ? -7.990 6.451 13.962 1.00 98.50 210 SER A CA 1
ATOM 1396 C C . SER A 1 210 ? -7.455 5.144 13.384 1.00 98.50 210 SER A C 1
ATOM 1398 O O . SER A 1 210 ? -7.792 4.064 13.865 1.00 98.50 210 SER A O 1
ATOM 1400 N N . LEU A 1 211 ? -6.586 5.240 12.382 1.00 98.56 211 LEU A N 1
ATOM 1401 C CA . LEU A 1 211 ? -5.845 4.119 11.814 1.00 98.56 211 LEU A CA 1
ATOM 1402 C C . LEU A 1 211 ? -4.353 4.327 12.068 1.00 98.56 211 LEU A C 1
ATOM 1404 O O . LEU A 1 211 ? -3.759 5.263 11.541 1.00 98.56 211 LEU A O 1
ATOM 1408 N N . ALA A 1 212 ? -3.741 3.447 12.851 1.00 98.38 212 ALA A N 1
ATOM 1409 C CA . ALA A 1 212 ? -2.300 3.400 13.054 1.00 98.38 212 ALA A CA 1
ATOM 1410 C C . ALA A 1 212 ? -1.737 2.123 12.422 1.00 98.38 212 ALA A C 1
ATOM 1412 O O . ALA A 1 212 ? -2.232 1.028 12.683 1.00 98.38 212 ALA A O 1
ATOM 1413 N N . VAL A 1 213 ? -0.705 2.261 11.588 1.00 98.25 213 VAL A N 1
ATOM 1414 C CA . VAL A 1 213 ? -0.012 1.127 10.973 1.00 98.25 213 VAL A CA 1
ATOM 1415 C C . VAL A 1 213 ? 1.489 1.217 11.226 1.00 98.25 213 VAL A C 1
ATOM 1417 O O . VAL A 1 213 ? 2.167 2.104 10.708 1.00 98.25 213 VAL A O 1
ATOM 1420 N N . GLY A 1 214 ? 2.017 0.264 11.993 1.00 97.06 214 GLY A N 1
ATOM 1421 C CA . GLY A 1 214 ? 3.451 -0.001 12.112 1.00 97.06 214 GLY A CA 1
ATOM 1422 C C . GLY A 1 214 ? 3.902 -0.968 11.018 1.00 97.06 214 GLY A C 1
ATOM 1423 O O . GLY A 1 214 ? 3.852 -2.182 11.206 1.00 97.06 214 GLY A O 1
ATOM 1424 N N . GLY A 1 215 ? 4.308 -0.453 9.860 1.00 95.50 215 GLY A N 1
ATOM 1425 C CA . GLY A 1 215 ? 4.650 -1.235 8.674 1.00 95.50 215 GLY A CA 1
ATOM 1426 C C . GLY A 1 215 ? 4.306 -0.486 7.388 1.00 95.50 215 GLY A C 1
ATOM 1427 O O . GLY A 1 215 ? 4.951 0.515 7.099 1.00 95.50 215 GLY A O 1
ATOM 1428 N N . ALA A 1 216 ? 3.340 -0.968 6.599 1.00 95.31 216 ALA A N 1
ATOM 1429 C CA . ALA A 1 216 ? 2.925 -0.302 5.357 1.00 95.31 216 ALA A CA 1
ATOM 1430 C C . ALA A 1 216 ? 1.423 -0.456 5.057 1.00 95.31 216 ALA A C 1
ATOM 1432 O O . ALA A 1 216 ? 0.793 -1.445 5.438 1.00 95.31 216 ALA A O 1
ATOM 1433 N N . LEU A 1 217 ? 0.872 0.509 4.317 1.00 96.25 217 LEU A N 1
ATOM 1434 C CA . LEU A 1 217 ? -0.506 0.543 3.833 1.00 96.25 217 LEU A CA 1
ATOM 1435 C C . LEU A 1 217 ? -0.531 0.598 2.303 1.00 96.25 217 LEU A C 1
ATOM 1437 O O . LEU A 1 217 ? 0.005 1.525 1.694 1.00 96.25 217 LEU A O 1
ATOM 1441 N N . TRP A 1 218 ? -1.161 -0.389 1.668 1.00 94.50 218 TRP A N 1
ATOM 1442 C CA . TRP A 1 218 ? -1.316 -0.454 0.216 1.00 94.50 218 TRP A CA 1
ATOM 1443 C C . TRP A 1 218 ? -2.779 -0.296 -0.172 1.00 94.50 218 TRP A C 1
ATOM 1445 O O . TRP A 1 218 ? -3.638 -1.084 0.220 1.00 94.50 218 TRP A O 1
ATOM 1455 N N . ILE A 1 219 ? -3.044 0.697 -1.006 1.00 92.31 219 ILE A N 1
ATOM 1456 C CA . ILE A 1 219 ? -4.367 0.999 -1.532 1.00 92.31 219 ILE A CA 1
ATOM 1457 C C . ILE A 1 219 ? -4.283 0.865 -3.036 1.00 92.31 219 ILE A C 1
ATOM 1459 O O . ILE A 1 219 ? -3.485 1.542 -3.675 1.00 92.31 219 ILE A O 1
ATOM 1463 N N . GLY A 1 220 ? -5.086 0.008 -3.646 1.00 82.81 220 GLY A N 1
ATOM 1464 C CA . GLY A 1 220 ? -5.035 -0.099 -5.095 1.00 82.81 220 GLY A CA 1
ATOM 1465 C C . GLY A 1 220 ? -5.984 -1.116 -5.660 1.00 82.81 220 GLY A C 1
ATOM 1466 O O . GLY A 1 220 ? -6.623 -1.861 -4.945 1.00 82.81 220 GLY A O 1
ATOM 1467 N N . TRP A 1 221 ? -6.074 -1.146 -6.975 1.00 69.12 221 TRP A N 1
ATOM 1468 C CA . TRP A 1 221 ? -7.209 -1.767 -7.624 1.00 69.12 221 TRP A CA 1
ATOM 1469 C C . TRP A 1 221 ? -6.929 -3.192 -8.094 1.00 69.12 221 TRP A C 1
ATOM 1471 O O . TRP A 1 221 ? -5.887 -3.455 -8.693 1.00 69.12 221 TRP A O 1
ATOM 1481 N N . THR A 1 222 ? -7.882 -4.102 -7.891 1.00 61.78 222 THR A N 1
ATOM 1482 C CA . THR A 1 222 ? -7.850 -5.471 -8.436 1.00 61.78 222 THR A CA 1
ATOM 1483 C C . THR A 1 222 ? -8.778 -5.690 -9.643 1.00 61.78 222 THR A C 1
ATOM 1485 O O . THR A 1 222 ? -8.784 -6.799 -10.171 1.00 61.78 222 THR A O 1
ATOM 1488 N N . GLY A 1 223 ? -9.499 -4.663 -10.134 1.00 56.19 223 GLY A N 1
ATOM 1489 C CA . GLY A 1 223 ? -10.277 -4.731 -11.392 1.00 56.19 223 GLY A CA 1
ATOM 1490 C C . GLY A 1 223 ? -11.801 -4.504 -11.305 1.00 56.19 223 GLY A C 1
ATOM 1491 O O . GLY A 1 223 ? -12.559 -5.249 -11.914 1.00 56.19 223 GLY A O 1
ATOM 1492 N N . GLY A 1 224 ? -12.261 -3.492 -10.566 1.00 57.00 224 GLY A N 1
ATOM 1493 C CA . GLY A 1 224 ? -13.661 -3.011 -10.511 1.00 57.00 224 GLY A CA 1
ATOM 1494 C C . GLY A 1 224 ? -13.967 -1.835 -11.462 1.00 57.00 224 GLY A C 1
ATOM 1495 O O . GLY A 1 224 ? -13.249 -1.643 -12.437 1.00 57.00 224 GLY A O 1
ATOM 1496 N N . SER A 1 225 ? -15.000 -1.015 -11.177 1.00 54.09 225 SER A N 1
ATOM 1497 C CA . SER A 1 225 ? -15.376 0.185 -11.974 1.00 54.09 225 SER A CA 1
ATOM 1498 C C . SER A 1 225 ? -15.020 1.557 -11.363 1.00 54.09 225 SER A C 1
ATOM 1500 O O . SER A 1 225 ? -14.903 2.530 -12.103 1.00 54.09 225 SER A O 1
ATOM 1502 N N . ALA A 1 226 ? -14.811 1.648 -10.044 1.00 61.91 226 ALA A N 1
ATOM 1503 C CA . ALA A 1 226 ? -14.381 2.872 -9.362 1.00 61.91 226 ALA A CA 1
ATOM 1504 C C . ALA A 1 226 ? -12.905 2.804 -8.935 1.00 61.91 226 ALA A C 1
ATOM 1506 O O . ALA A 1 226 ? -12.454 1.780 -8.418 1.00 61.91 226 ALA A O 1
ATOM 1507 N N . ALA A 1 227 ? -12.171 3.905 -9.128 1.00 68.50 227 ALA A N 1
ATOM 1508 C CA . ALA A 1 227 ? -10.808 4.036 -8.627 1.00 68.50 227 ALA A CA 1
ATOM 1509 C C . ALA A 1 227 ? -10.807 3.987 -7.086 1.00 68.50 227 ALA A C 1
ATOM 1511 O O . ALA A 1 227 ? -11.670 4.612 -6.464 1.00 68.50 227 ALA A O 1
ATOM 1512 N N . PRO A 1 228 ? -9.865 3.265 -6.460 1.00 74.00 228 PRO A N 1
ATOM 1513 C CA . PRO A 1 228 ? -9.772 3.211 -5.009 1.00 74.00 228 PRO A CA 1
ATOM 1514 C C . PRO A 1 228 ? -9.388 4.588 -4.463 1.00 74.00 228 PRO A C 1
ATOM 1516 O O . PRO A 1 228 ? -8.498 5.252 -4.997 1.00 74.00 228 PRO A O 1
ATOM 1519 N N . VAL A 1 229 ? -10.060 5.007 -3.393 1.00 84.62 229 VAL A N 1
ATOM 1520 C CA . VAL A 1 229 ? -9.888 6.334 -2.789 1.00 84.62 229 VAL A CA 1
ATOM 1521 C C . VAL A 1 229 ? -9.264 6.186 -1.408 1.00 84.62 229 VAL A C 1
ATOM 1523 O O . VAL A 1 229 ? -9.669 5.323 -0.631 1.00 84.62 229 VAL A O 1
ATOM 1526 N N . LEU A 1 230 ? -8.282 7.031 -1.108 1.00 93.38 230 LEU A N 1
ATOM 1527 C CA . LEU A 1 230 ? -7.885 7.341 0.260 1.00 93.38 230 LEU A CA 1
ATOM 1528 C C . LEU A 1 230 ? -8.693 8.563 0.690 1.00 93.38 230 LEU A C 1
ATOM 1530 O O . LEU A 1 230 ? -8.661 9.561 -0.017 1.00 93.38 230 LEU A O 1
ATOM 1534 N N . MET A 1 231 ? -9.420 8.477 1.798 1.00 95.38 231 MET A N 1
ATOM 1535 C CA . MET A 1 231 ? -10.130 9.601 2.406 1.00 95.38 231 MET A CA 1
ATOM 1536 C C . MET A 1 231 ? -9.854 9.598 3.905 1.00 95.38 231 MET A C 1
ATOM 1538 O O . MET A 1 231 ? -10.040 8.574 4.566 1.00 95.38 231 MET A O 1
ATOM 1542 N N . VAL A 1 232 ? -9.381 10.718 4.441 1.00 97.25 232 VAL A N 1
ATOM 1543 C CA . VAL A 1 232 ? -8.985 10.827 5.847 1.00 97.25 232 VAL A CA 1
ATOM 1544 C C . VAL A 1 232 ? -9.619 12.074 6.438 1.00 97.25 232 VAL A C 1
ATOM 1546 O O . VAL A 1 232 ? -9.093 13.168 6.281 1.00 97.25 232 VAL A O 1
ATOM 1549 N N . ASP A 1 233 ? -10.727 11.890 7.147 1.00 97.69 233 ASP A N 1
ATOM 1550 C CA . ASP A 1 233 ? -11.380 12.916 7.967 1.00 97.69 233 ASP A CA 1
ATOM 1551 C C . ASP A 1 233 ? -10.955 12.806 9.445 1.00 97.69 233 ASP A C 1
ATOM 1553 O O . ASP A 1 233 ? -11.028 13.772 10.202 1.00 97.69 233 ASP A O 1
ATOM 1557 N N . GLY A 1 234 ? -10.507 11.618 9.866 1.00 98.12 234 GLY A N 1
ATOM 1558 C CA . GLY A 1 234 ? -9.949 11.338 11.191 1.00 98.12 234 GLY A CA 1
ATOM 1559 C C . GLY A 1 234 ? -8.420 11.391 11.226 1.00 98.12 234 GLY A C 1
ATOM 1560 O O . GLY A 1 234 ? -7.797 12.322 10.724 1.00 98.12 234 GLY A O 1
ATOM 1561 N N . THR A 1 235 ? -7.787 10.398 11.854 1.00 98.50 235 THR A N 1
ATOM 1562 C CA . THR A 1 235 ? -6.319 10.314 11.965 1.00 98.50 235 THR A CA 1
ATOM 1563 C C . THR A 1 235 ? -5.772 9.056 11.294 1.00 98.50 235 THR A C 1
ATOM 1565 O O . THR A 1 235 ? -6.191 7.947 11.613 1.00 98.50 235 THR A O 1
ATOM 1568 N N . LEU A 1 236 ? -4.787 9.213 10.414 1.00 98.50 236 LEU A N 1
ATOM 1569 C CA . LEU A 1 236 ? -4.002 8.129 9.832 1.00 98.50 236 LEU A CA 1
ATOM 1570 C C . LEU A 1 236 ? -2.534 8.301 10.230 1.00 98.50 236 LEU A C 1
ATOM 1572 O O . LEU A 1 236 ? -1.934 9.330 9.940 1.00 98.50 236 LEU A O 1
ATOM 1576 N N . ARG A 1 237 ? -1.949 7.297 10.886 1.00 98.44 237 ARG A N 1
ATOM 1577 C CA . ARG A 1 237 ? -0.526 7.262 11.243 1.00 98.44 237 ARG A CA 1
ATOM 1578 C C . ARG A 1 237 ? 0.146 6.063 10.603 1.00 98.44 237 ARG A C 1
ATOM 1580 O O . ARG A 1 237 ? -0.277 4.931 10.825 1.00 98.44 237 ARG A O 1
ATOM 1587 N N . LEU A 1 238 ? 1.212 6.299 9.857 1.00 98.12 238 LEU A N 1
ATOM 1588 C CA . LEU A 1 238 ? 2.037 5.265 9.249 1.00 98.12 238 LEU A CA 1
ATOM 1589 C C . LEU A 1 238 ? 3.451 5.399 9.795 1.00 98.12 238 LEU A C 1
ATOM 1591 O O . LEU A 1 238 ? 4.057 6.459 9.686 1.00 98.12 238 LEU A O 1
ATOM 1595 N N . ARG A 1 239 ? 3.987 4.328 10.376 1.00 97.44 239 ARG A N 1
ATOM 1596 C CA . ARG A 1 239 ? 5.359 4.306 10.890 1.00 97.44 239 ARG A CA 1
ATOM 1597 C C . ARG A 1 239 ? 6.096 3.107 10.341 1.00 97.44 239 ARG A C 1
ATOM 1599 O O . ARG A 1 239 ? 5.539 2.010 10.291 1.00 97.44 239 ARG A O 1
ATOM 1606 N N . GLN A 1 240 ? 7.349 3.295 9.956 1.00 95.25 240 GLN A N 1
ATOM 1607 C CA . GLN A 1 240 ? 8.162 2.189 9.481 1.00 95.25 240 GLN A CA 1
ATOM 1608 C C . GLN A 1 240 ? 8.375 1.156 10.593 1.00 95.25 240 GLN A C 1
ATOM 1610 O O . GLN A 1 240 ? 8.750 1.475 11.718 1.00 95.25 240 GLN A O 1
ATOM 1615 N N . SER A 1 241 ? 8.182 -0.114 10.238 1.00 95.25 241 SER A N 1
ATOM 1616 C CA . SER A 1 241 ? 8.656 -1.248 11.026 1.00 95.25 241 SER A CA 1
ATOM 1617 C C . SER A 1 241 ? 9.207 -2.317 10.092 1.00 95.25 241 SER A C 1
ATOM 1619 O O . SER A 1 241 ? 8.469 -3.096 9.481 1.00 95.25 241 SER A O 1
ATOM 1621 N N . ARG A 1 242 ? 10.534 -2.359 9.972 1.00 92.06 242 ARG A N 1
ATOM 1622 C CA . ARG A 1 242 ? 11.263 -3.358 9.189 1.00 92.06 242 ARG A CA 1
ATOM 1623 C C . ARG A 1 242 ? 10.988 -4.758 9.717 1.00 92.06 242 ARG A C 1
ATOM 1625 O O . ARG A 1 242 ? 10.706 -5.657 8.933 1.00 92.06 242 ARG A O 1
ATOM 1632 N N . ALA A 1 243 ? 10.996 -4.927 11.040 1.00 93.00 243 ALA A N 1
ATOM 1633 C CA . ALA A 1 243 ? 10.700 -6.206 11.677 1.00 93.00 243 ALA A CA 1
ATOM 1634 C C . ALA A 1 243 ? 9.294 -6.723 11.320 1.00 93.00 243 ALA A C 1
ATOM 1636 O O . ALA A 1 243 ? 9.135 -7.920 11.063 1.00 93.00 243 ALA A O 1
ATOM 1637 N N . ALA A 1 244 ? 8.295 -5.834 11.256 1.00 93.38 244 ALA A N 1
ATOM 1638 C CA . ALA A 1 244 ? 6.936 -6.195 10.866 1.00 93.38 244 ALA A CA 1
ATOM 1639 C C . ALA A 1 244 ? 6.856 -6.605 9.388 1.00 93.38 244 ALA A C 1
ATOM 1641 O O . ALA A 1 244 ? 6.301 -7.659 9.080 1.00 93.38 244 ALA A O 1
ATOM 1642 N N . LEU A 1 245 ? 7.464 -5.836 8.476 1.00 92.38 245 LEU A N 1
ATOM 1643 C CA . LEU A 1 245 ? 7.478 -6.158 7.041 1.00 92.38 245 LEU A CA 1
ATOM 1644 C C . LEU A 1 245 ? 8.263 -7.444 6.732 1.00 92.38 245 LEU A C 1
ATOM 1646 O O . LEU A 1 245 ? 7.798 -8.266 5.941 1.00 92.38 245 LEU A O 1
ATOM 1650 N N . ASP A 1 246 ? 9.397 -7.672 7.399 1.00 91.69 246 ASP A N 1
ATOM 1651 C CA . ASP A 1 246 ? 10.152 -8.928 7.308 1.00 91.69 246 ASP A CA 1
ATOM 1652 C C . ASP A 1 246 ? 9.357 -10.106 7.899 1.00 91.69 246 ASP A C 1
ATOM 1654 O O . ASP A 1 246 ? 9.473 -11.241 7.433 1.00 91.69 246 ASP A O 1
ATOM 1658 N N . GLY A 1 247 ? 8.553 -9.858 8.939 1.00 91.38 247 GLY A N 1
ATOM 1659 C CA . GLY A 1 247 ? 7.612 -10.826 9.503 1.00 91.38 247 GLY A CA 1
ATOM 1660 C C . GLY A 1 247 ? 6.530 -11.223 8.504 1.00 91.38 247 GLY A C 1
ATOM 1661 O O . GLY A 1 247 ? 6.280 -12.412 8.311 1.00 91.38 247 GLY A O 1
ATOM 1662 N N . VAL A 1 248 ? 5.949 -10.242 7.812 1.00 91.69 248 VAL A N 1
ATOM 1663 C CA . VAL A 1 248 ? 4.977 -10.481 6.740 1.00 91.69 248 VAL A CA 1
ATOM 1664 C C . VAL A 1 248 ? 5.606 -11.250 5.578 1.00 91.69 248 VAL A C 1
ATOM 1666 O O . VAL A 1 248 ? 5.021 -12.239 5.148 1.00 91.69 248 VAL A O 1
ATOM 1669 N N . ASP A 1 249 ? 6.801 -10.871 5.104 1.00 91.75 249 ASP A N 1
ATOM 1670 C CA . ASP A 1 249 ? 7.489 -11.576 4.004 1.00 91.75 249 ASP A CA 1
ATOM 1671 C C . ASP A 1 249 ? 7.789 -13.045 4.344 1.00 91.75 249 ASP A C 1
ATOM 1673 O O . ASP A 1 249 ? 7.754 -13.903 3.462 1.00 91.75 249 ASP A O 1
ATOM 1677 N N . ARG A 1 250 ? 8.032 -13.355 5.625 1.00 90.69 250 ARG A N 1
ATOM 1678 C CA . ARG A 1 250 ? 8.197 -14.736 6.108 1.00 90.69 250 ARG A CA 1
ATOM 1679 C C . ARG A 1 250 ? 6.895 -15.540 6.096 1.00 90.69 250 ARG A C 1
ATOM 1681 O O . ARG A 1 250 ? 6.950 -16.740 5.846 1.00 90.69 250 ARG A O 1
ATOM 1688 N N . LEU A 1 251 ? 5.752 -14.907 6.367 1.00 88.94 251 LEU A N 1
ATOM 1689 C CA . LEU A 1 251 ? 4.433 -15.555 6.334 1.00 88.94 251 LEU A CA 1
ATOM 1690 C C . LEU A 1 251 ? 3.941 -15.766 4.901 1.00 88.94 251 LEU A C 1
ATOM 1692 O O . LEU A 1 251 ? 3.471 -16.842 4.539 1.00 88.94 251 LEU A O 1
ATOM 1696 N N . LEU A 1 252 ? 4.045 -14.719 4.090 1.00 89.44 252 LEU A N 1
ATOM 1697 C CA . LEU A 1 252 ? 3.656 -14.705 2.694 1.00 89.44 252 LEU A CA 1
ATOM 1698 C C . LEU A 1 252 ? 4.676 -13.850 1.942 1.00 89.44 252 LEU A C 1
ATOM 1700 O O . LEU A 1 252 ? 4.638 -12.625 2.084 1.00 89.44 252 LEU A O 1
ATOM 1704 N N . PRO A 1 253 ? 5.556 -14.452 1.115 1.00 89.06 253 PRO A N 1
ATOM 1705 C CA . PRO A 1 253 ? 6.579 -13.704 0.402 1.00 89.06 253 PRO A CA 1
ATOM 1706 C C . PRO A 1 253 ? 5.969 -12.496 -0.296 1.00 89.06 253 PRO A C 1
ATOM 1708 O O . PRO A 1 253 ? 5.044 -12.632 -1.097 1.00 89.06 253 PRO A O 1
ATOM 1711 N N . LEU A 1 254 ? 6.465 -11.301 -0.023 1.00 88.69 254 LEU A N 1
ATOM 1712 C CA . LEU A 1 254 ? 5.973 -10.087 -0.639 1.00 88.69 254 LEU A CA 1
ATOM 1713 C C . LEU A 1 254 ? 6.523 -9.967 -2.066 1.00 88.69 254 LEU A C 1
ATOM 1715 O O . LEU A 1 254 ? 7.557 -10.549 -2.420 1.00 88.69 254 LEU A O 1
ATOM 1719 N N . PRO A 1 255 ? 5.809 -9.254 -2.951 1.00 81.38 255 PRO A N 1
ATOM 1720 C CA . PRO A 1 255 ? 6.312 -8.993 -4.287 1.00 81.38 255 PRO A CA 1
ATOM 1721 C C . PRO A 1 255 ? 7.634 -8.223 -4.231 1.00 81.38 255 PRO A C 1
ATOM 1723 O O . PRO A 1 255 ? 7.773 -7.289 -3.451 1.00 81.38 255 PRO A O 1
ATOM 1726 N N . ARG A 1 256 ? 8.593 -8.594 -5.082 1.00 81.50 256 ARG A N 1
ATOM 1727 C CA . ARG A 1 256 ? 9.891 -7.915 -5.193 1.00 81.50 256 ARG A CA 1
ATOM 1728 C C . ARG A 1 256 ? 9.964 -7.138 -6.499 1.00 81.50 256 ARG A C 1
ATOM 1730 O O . ARG A 1 256 ? 9.604 -7.661 -7.566 1.00 81.50 256 ARG A O 1
ATOM 1737 N N . ARG A 1 257 ? 10.441 -5.897 -6.428 1.00 75.69 257 ARG A N 1
ATOM 1738 C CA . ARG A 1 257 ? 10.562 -5.032 -7.605 1.00 75.69 257 ARG A CA 1
ATOM 1739 C C . ARG A 1 257 ? 11.592 -5.600 -8.578 1.00 75.69 257 ARG A C 1
ATOM 1741 O O . ARG A 1 257 ? 12.615 -6.122 -8.130 1.00 75.69 257 ARG A O 1
ATOM 1748 N N . PRO A 1 258 ? 11.347 -5.529 -9.894 1.00 77.69 258 PRO A N 1
ATOM 1749 C CA . PRO A 1 258 ? 12.399 -5.785 -10.860 1.00 77.69 258 PRO A CA 1
ATOM 1750 C C . PRO A 1 258 ? 13.471 -4.694 -10.739 1.00 77.69 258 PRO A C 1
ATOM 1752 O O . PRO A 1 258 ? 13.144 -3.518 -10.598 1.00 77.69 258 PRO A O 1
ATOM 1755 N N . VAL A 1 259 ? 14.742 -5.083 -10.775 1.00 83.00 259 VAL A N 1
ATOM 1756 C CA . VAL A 1 259 ? 15.882 -4.156 -10.718 1.00 83.00 259 VAL A CA 1
ATOM 1757 C C . VAL A 1 259 ? 16.896 -4.511 -11.795 1.00 83.00 259 VAL A C 1
ATOM 1759 O O . VAL A 1 259 ? 17.143 -5.692 -12.054 1.00 83.00 259 VAL A O 1
ATOM 1762 N N . LEU A 1 260 ? 17.490 -3.494 -12.418 1.00 84.69 260 LEU A N 1
ATOM 1763 C CA . LEU A 1 260 ? 18.606 -3.679 -13.338 1.00 84.69 260 LEU A CA 1
ATOM 1764 C C . LEU A 1 260 ? 19.846 -4.076 -12.530 1.00 84.69 260 LEU A C 1
ATOM 1766 O O . LEU A 1 260 ? 20.320 -3.309 -11.698 1.00 84.69 260 LEU A O 1
ATOM 1770 N N . LEU A 1 261 ? 20.353 -5.284 -12.760 1.00 86.12 261 LEU A N 1
ATOM 1771 C CA . LEU A 1 261 ? 21.563 -5.799 -12.114 1.00 86.12 261 LEU A CA 1
ATOM 1772 C C . LEU A 1 261 ? 22.829 -5.496 -12.917 1.00 86.12 261 LEU A C 1
ATOM 1774 O O . LEU A 1 261 ? 23.922 -5.483 -12.361 1.00 86.12 261 LEU A O 1
ATOM 1778 N N . GLY A 1 262 ? 22.686 -5.279 -14.222 1.00 85.62 262 GLY A N 1
ATOM 1779 C CA . GLY A 1 262 ? 23.788 -4.929 -15.105 1.00 85.62 262 GLY A CA 1
ATOM 1780 C C . GLY A 1 262 ? 23.303 -4.684 -16.524 1.00 85.62 262 GLY A C 1
ATOM 1781 O O . GLY A 1 262 ? 22.282 -5.235 -16.939 1.00 85.62 262 GLY A O 1
ATOM 1782 N N . VAL A 1 263 ? 24.046 -3.863 -17.259 1.00 91.19 263 VAL A N 1
ATOM 1783 C CA . VAL A 1 263 ? 23.799 -3.556 -18.668 1.00 91.19 263 VAL A CA 1
ATOM 1784 C C . VAL A 1 263 ? 25.098 -3.684 -19.449 1.00 91.19 263 VAL A C 1
ATOM 1786 O O . VAL A 1 263 ? 26.169 -3.326 -18.958 1.00 91.19 263 VAL A O 1
ATOM 1789 N N . LYS A 1 264 ? 24.994 -4.211 -20.662 1.00 89.19 264 LYS A N 1
ATOM 1790 C CA . LYS A 1 264 ? 26.073 -4.306 -21.632 1.00 89.19 264 LYS A CA 1
ATOM 1791 C C . LYS A 1 264 ? 25.599 -3.710 -22.950 1.00 89.19 264 LYS A C 1
ATOM 1793 O O . LYS A 1 264 ? 24.574 -4.119 -23.489 1.00 89.19 264 LYS A O 1
ATOM 1798 N N . ASP A 1 265 ? 26.371 -2.762 -23.452 1.00 88.31 265 ASP A N 1
ATOM 1799 C CA . ASP A 1 265 ? 26.195 -2.175 -24.774 1.00 88.31 265 ASP A CA 1
ATOM 1800 C C . ASP A 1 265 ? 26.972 -3.009 -25.797 1.00 88.31 265 ASP A C 1
ATOM 1802 O O . ASP A 1 265 ? 28.131 -3.362 -25.557 1.00 88.31 265 ASP A O 1
ATOM 1806 N N . LEU A 1 266 ? 26.312 -3.401 -26.885 1.00 80.62 266 LEU A N 1
ATOM 1807 C CA . LEU A 1 266 ? 26.855 -4.325 -27.883 1.00 80.62 266 LEU A CA 1
ATOM 1808 C C . LEU A 1 266 ? 27.225 -3.655 -29.215 1.00 80.62 266 LEU A C 1
ATOM 1810 O O . LEU A 1 266 ? 27.722 -4.367 -30.086 1.00 80.62 266 LEU A O 1
ATOM 1814 N N . ALA A 1 267 ? 27.091 -2.322 -29.301 1.00 67.69 267 ALA A N 1
ATOM 1815 C CA . ALA A 1 267 ? 27.219 -1.494 -30.509 1.00 67.69 267 ALA A CA 1
ATOM 1816 C C . ALA A 1 267 ? 26.100 -1.717 -31.539 1.00 67.69 267 ALA A C 1
ATOM 1818 O O . ALA A 1 267 ? 25.800 -2.870 -31.916 1.00 67.69 267 ALA A O 1
#

Secondary structure (DSSP, 8-state):
-PPPTT-EEEP--TTEEEEEEPPSS-SSS--EEEEEEEEETTEEEEEEEEEEE-SS-B-SEEEEESSPPPTT-BSSEEEEE-S-SS-TTSPPPEEEEESS-HHHHHHHHHHHGGGEEEESPBPPEE-----HHHHHHHHHHTT-EE-SS--SSEEPPSEEEEESS-EEE-S-EEEEEEEEESSEEEESSEEEEEEEEEESSEEEE-TT-EEEEEEEEEE--SS-SS--EEEESSEEEEE--HHHHHHHHHHSPPPB-EEEEEEEE--

Solvent-accessible surface area (backbone atoms only — not comparable to full-atom values): 13806 Å² total; per-residue (Å²): 133,85,81,52,96,71,46,45,80,47,96,52,61,92,54,40,48,31,37,35,31,75,54,90,74,71,74,70,74,59,52,36,32,35,39,37,44,36,48,57,99,92,46,68,43,33,37,43,32,37,36,31,56,44,87,62,67,41,70,77,28,32,33,33,36,49,47,72,84,68,86,84,31,53,75,25,39,39,39,34,32,14,47,29,89,92,40,86,82,54,81,52,24,13,50,36,27,19,59,42,59,42,67,63,51,52,51,47,56,60,69,45,39,93,26,51,48,80,39,70,42,41,75,53,40,65,34,74,66,71,63,52,61,62,49,48,54,49,43,60,74,69,62,43,47,70,51,88,65,80,73,85,55,46,73,49,79,67,43,55,36,32,30,85,41,65,44,77,35,78,37,52,36,34,38,41,24,35,42,39,27,61,16,34,37,38,30,55,20,37,39,44,35,37,8,40,41,35,18,28,41,9,39,37,25,36,67,83,6,34,42,38,33,36,16,32,41,39,33,27,67,80,81,82,92,71,82,46,45,69,35,29,46,12,38,40,37,37,29,37,27,65,71,31,44,55,48,28,34,71,75,51,74,47,61,48,44,78,36,82,75,47,76,44,80,68,95

Sequence (267 aa):
MAATPDDGTLVAPAGCSATARRPPGAATPARLLVTVDAAAAGGRRRLEAIVGRSRAPGVPALLWLGGAPAAGTIAGTLDVDGTDAADATAAALAALAAPADPVSLDAWLAGEGSHVATHGTVPPLTAPGAPLAALLGRLVAAGAGDVGALPLAGTLPGGLARVRGDLVVDAPLSGAGLLFVDGTLDIRSALDFTGLVVAAGGVRVQAGGSLAVGGALWIGWTGGSAAPVLMVDGTLRLRQSRAALDGVDRLLPLPRRPVLLGVKDLA

Mean predicted aligned error: 8.22 Å

Foldseek 3Di:
DDADPQWDWDDDPPQKTKIWDFDPDDCPPPKIWIWMWGDPPNDIWIKTFIKGFDPDFDAQEQEEFAAQADAPQQQAAEEFEQAAPVDNPDQGGAHYEYQDDQVSVVVRQVRNPPRYHYHNHDGYDYDHGFPVVVLVVQLVVLVADACQDDPPEEEDDEFGYEHEEEAEACYYYEYAAEYAYLAEDHFPAEYHYEAEYEHAHAYAAAANGEYAYADHYYYHHPDDDDTYHYHHSYYYHTHYDSVRHVRNCVRGNHGTDIDTPDMDIPD

pLDDT: mean 85.9, std 11.46, range [37.78, 98.56]

Nearest PDB structures (foldseek):
  6qvi-assembly3_C  TM=2.870E-01  e=1.295E-04  Thermus thermophilus HB27
  6qvi-assembly2_B  TM=2.740E-01  e=5.123E-04  Thermus thermophilus HB27
  6qvi-assembly1_A  TM=2.654E-01  e=7.318E-04  Thermus thermophilus HB27

Radius of gyration: 20.42 Å; Cα contacts (8 Å, |Δi|>4): 697; chains: 1; bounding box: 44×47×60 Å